Protein AF-0000000066309091 (afdb_homodimer)

pLDDT: mean 97.32, std 2.36, range [81.69, 98.88]

Radius of gyration: 17.78 Å; Cα contacts (8 Å, |Δi|>4): 622; chains: 2; bounding box: 48×46×38 Å

Sequence (258 aa):
MLGLKQVHHIAIIATDYAVSKAFYCDILGFTLQSEVYREARDSWKGDLALNGQYVIELFSFPFPPERPSRPEACGLRHLAFSVDDIDAAVAHLESHNVKCETIRVDPYTQKRFTFFNDPDGLPLELYEQMLGLKQVHHIAIIATDYAVSKAFYCDILGFTLQSEVYREARDSWKGDLALNGQYVIELFSFPFPPERPSRPEACGLRHLAFSVDDIDAAVAHLESHNVKCETIRVDPYTQKRFTFFNDPDGLPLELYEQ

Solvent-accessible surface area (backbone atoms only — not comparable to full-atom values): 13487 Å² total; per-residue (Å²): 104,44,57,67,64,48,81,43,35,37,30,33,32,31,77,51,46,71,62,45,48,45,45,46,32,71,65,57,56,32,42,79,74,48,75,46,78,40,71,94,64,57,25,44,42,34,36,28,18,48,92,86,37,65,40,37,36,42,29,28,45,76,82,46,47,73,47,64,68,84,69,46,34,28,28,62,59,38,44,27,30,23,22,78,47,56,69,50,21,51,53,39,39,43,76,69,71,41,67,64,50,75,76,41,65,40,87,86,77,65,34,43,31,35,41,33,58,48,96,75,60,39,45,33,32,45,35,36,103,106,44,55,66,63,46,82,42,35,37,29,34,33,31,76,51,49,70,62,44,50,46,46,46,31,70,64,56,58,32,42,79,75,46,75,46,76,40,71,96,64,56,21,44,41,33,38,28,17,48,93,86,37,66,40,37,37,42,30,28,45,75,82,46,47,72,48,64,69,84,69,45,32,28,29,64,59,38,46,25,30,23,21,77,47,56,68,50,21,50,52,38,38,44,75,70,72,39,69,64,51,75,76,40,64,41,87,86,79,65,34,43,30,34,40,33,58,48,94,76,59,38,44,33,31,45,34,35,104

Secondary structure (DSSP, 8-state):
---EEEEEEEEEEESSHHHHHHIIIIIT--EEEEEEEEGGGTEEEEEEEETTEEEEEEEE-SSPPPPPBTTBPSEEEEEEEEES-HHHHHHHHHHTT--BPPPEE-TTT--EEEEEE-TT--EEEEEE-/---EEEEEEEEEEESSHHHHHHIIIIIT--EEEEEEEEGGGTEEEEEEEETTEEEEEEEE-SSPPPPPBTTBPSEEEEEEEEES-HHHHHHHHHHTT--BPPPEE-TTT--EEEEEE-TT--EEEEEE-

Organism: Escherichia coli (strain K12) (NCBI:txid83333)

Structure (mmCIF, N/CA/C/O backbone):
data_AF-0000000066309091-model_v1
#
loop_
_entity.id
_entity.type
_entity.pdbx_description
1 polymer 'Uncharacterized protein YaeR'
#
loop_
_atom_site.group_PDB
_atom_site.id
_atom_site.type_symbol
_atom_site.label_atom_id
_atom_site.label_alt_id
_atom_site.label_comp_id
_atom_site.label_asym_id
_atom_site.label_entity_id
_atom_site.label_seq_id
_atom_site.pdbx_PDB_ins_code
_atom_site.Cartn_x
_atom_site.Cartn_y
_atom_site.Cartn_z
_atom_site.occupancy
_atom_site.B_iso_or_equiv
_atom_site.auth_seq_id
_atom_site.auth_comp_id
_atom_site.auth_asym_id
_atom_site.auth_atom_id
_atom_site.pdbx_PDB_model_num
ATOM 1 N N . MET A 1 1 ? 6.543 14.93 17.828 1 82.12 1 MET A N 1
ATOM 2 C CA . MET A 1 1 ? 6.949 13.742 17.078 1 82.12 1 MET A CA 1
ATOM 3 C C . MET A 1 1 ? 5.781 13.172 16.297 1 82.12 1 MET A C 1
ATOM 5 O O . MET A 1 1 ? 4.629 13.273 16.719 1 82.12 1 MET A O 1
ATOM 9 N N . LEU A 1 2 ? 6.004 12.711 15.117 1 91.75 2 LEU A N 1
ATOM 10 C CA . LEU A 1 2 ? 4.918 12.227 14.266 1 91.75 2 LEU A CA 1
ATOM 11 C C . LEU A 1 2 ? 4.195 11.055 14.906 1 91.75 2 LEU A C 1
ATOM 13 O O . LEU A 1 2 ? 2.982 11.102 15.125 1 91.75 2 LEU A O 1
ATOM 17 N N . GLY A 1 3 ? 5.012 10.062 15.383 1 93.62 3 GLY A N 1
ATOM 18 C CA . GLY A 1 3 ? 4.488 8.945 16.156 1 93.62 3 GLY A CA 1
ATOM 19 C C . GLY A 1 3 ? 3.697 7.957 15.328 1 93.62 3 GLY A C 1
ATOM 20 O O . GLY A 1 3 ? 2.643 7.48 15.758 1 93.62 3 GLY A O 1
ATOM 21 N N . LEU A 1 4 ? 4.09 7.633 14.102 1 97 4 LEU A N 1
ATOM 22 C CA . LEU A 1 4 ? 3.441 6.57 13.344 1 97 4 LEU A CA 1
ATOM 23 C C . LEU A 1 4 ? 3.504 5.246 14.102 1 97 4 LEU A C 1
ATOM 25 O O . LEU A 1 4 ? 4.559 4.875 14.625 1 97 4 LEU A O 1
ATOM 29 N N . LYS A 1 5 ? 2.441 4.52 14.148 1 96.69 5 LYS A N 1
ATOM 30 C CA . LYS A 1 5 ? 2.396 3.256 14.875 1 96.69 5 LYS A CA 1
ATOM 31 C C . LYS A 1 5 ? 2.543 2.07 13.922 1 96.69 5 LYS A C 1
ATOM 33 O O . LYS A 1 5 ? 3.457 1.257 14.07 1 96.69 5 LYS A O 1
ATOM 38 N N . GLN A 1 6 ? 1.682 1.916 12.961 1 96.88 6 GLN A N 1
ATOM 39 C CA . GLN A 1 6 ? 1.637 0.824 12 1 96.88 6 GLN A CA 1
ATOM 40 C C . GLN A 1 6 ? 0.835 1.218 10.758 1 96.88 6 GLN A C 1
ATOM 42 O O . GLN A 1 6 ? 0.168 2.254 10.75 1 96.88 6 GLN A O 1
ATOM 47 N N . VAL A 1 7 ? 0.951 0.479 9.711 1 97.88 7 VAL A N 1
ATOM 48 C CA . VAL A 1 7 ? 0.037 0.623 8.578 1 97.88 7 VAL A CA 1
ATOM 49 C C . VAL A 1 7 ? -1.394 0.341 9.031 1 97.88 7 VAL A C 1
ATOM 51 O O . VAL A 1 7 ? -1.668 -0.706 9.625 1 97.88 7 VAL A O 1
ATOM 54 N N . HIS A 1 8 ? -2.223 1.329 8.891 1 98.19 8 HIS A N 1
ATOM 55 C CA . HIS A 1 8 ? -3.631 1.158 9.227 1 98.19 8 HIS A CA 1
ATOM 56 C C . HIS A 1 8 ? -4.387 0.456 8.102 1 98.19 8 HIS A C 1
ATOM 58 O O . HIS A 1 8 ? -5.117 -0.507 8.352 1 98.19 8 HIS A O 1
ATOM 64 N N . HIS A 1 9 ? -4.293 0.913 6.914 1 98.62 9 HIS A N 1
ATOM 65 C CA . HIS A 1 9 ? -4.883 0.259 5.75 1 98.62 9 HIS A CA 1
ATOM 66 C C . HIS A 1 9 ? -4.254 0.767 4.457 1 98.62 9 HIS A C 1
ATOM 68 O O . HIS A 1 9 ? -3.521 1.761 4.465 1 98.62 9 HIS A O 1
ATOM 74 N N . ILE A 1 10 ? -4.484 0.022 3.383 1 98.81 10 ILE A N 1
ATOM 75 C CA . ILE A 1 10 ? -4.066 0.348 2.023 1 98.81 10 ILE A CA 1
ATOM 76 C C . ILE A 1 10 ? -5.289 0.406 1.11 1 98.81 10 ILE A C 1
ATOM 78 O O . ILE A 1 10 ? -6.129 -0.498 1.126 1 98.81 10 ILE A O 1
ATOM 82 N N . ALA A 1 11 ? -5.355 1.425 0.326 1 98.88 11 ALA A N 1
ATOM 83 C CA . ALA A 1 11 ? -6.512 1.575 -0.553 1 98.88 11 ALA A CA 1
ATOM 84 C C . ALA A 1 11 ? -6.176 1.137 -1.977 1 98.88 11 ALA A C 1
ATOM 86 O O . ALA A 1 11 ? -5.074 1.39 -2.469 1 98.88 11 ALA A O 1
ATOM 87 N N . ILE A 1 12 ? -7.16 0.566 -2.637 1 98.81 12 ILE A N 1
ATOM 88 C CA . ILE A 1 12 ? -7.047 0.092 -4.012 1 98.81 12 ILE A CA 1
ATOM 89 C C . ILE A 1 12 ? -8.266 0.533 -4.812 1 98.81 12 ILE A C 1
ATOM 91 O O . ILE A 1 12 ? -9.406 0.417 -4.344 1 98.81 12 ILE A O 1
ATOM 95 N N . ILE A 1 13 ? -8.016 1.055 -6.008 1 98.69 13 ILE A N 1
ATOM 96 C CA . ILE A 1 13 ? -9.086 1.382 -6.941 1 98.69 13 ILE A CA 1
ATOM 97 C C . ILE A 1 13 ? -9.242 0.257 -7.961 1 98.69 13 ILE A C 1
ATOM 99 O O . ILE A 1 13 ? -8.266 -0.169 -8.578 1 98.69 13 ILE A O 1
ATOM 103 N N . ALA A 1 14 ? -10.422 -0.13 -8.141 1 98.5 14 ALA A N 1
ATOM 104 C CA . ALA A 1 14 ? -10.727 -1.196 -9.094 1 98.5 14 ALA A CA 1
ATOM 105 C C . ALA A 1 14 ? -11.578 -0.674 -10.25 1 98.5 14 ALA A C 1
ATOM 107 O O . ALA A 1 14 ? -12.461 0.162 -10.047 1 98.5 14 ALA A O 1
ATOM 108 N N . THR A 1 15 ? -11.375 -1.188 -11.445 1 97.38 15 THR A N 1
ATOM 10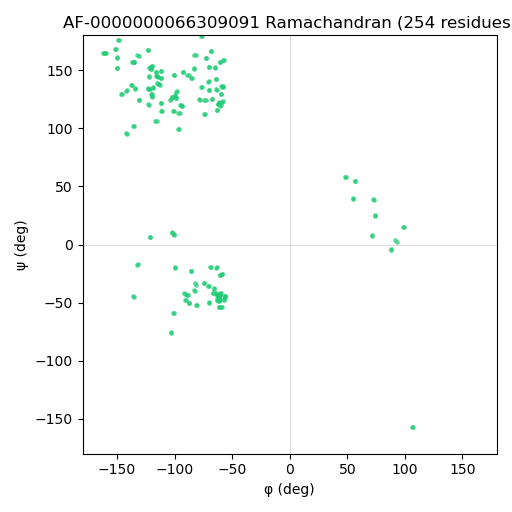9 C CA . THR A 1 15 ? -12.219 -0.87 -12.594 1 97.38 15 THR A CA 1
ATOM 110 C C . THR A 1 15 ? -13.602 -1.498 -12.438 1 97.38 15 THR A C 1
ATOM 112 O O . THR A 1 15 ? -14.617 -0.848 -12.688 1 97.38 15 THR A O 1
ATOM 115 N N . ASP A 1 16 ? -13.672 -2.736 -12.125 1 97.81 16 ASP A N 1
ATOM 116 C CA . ASP A 1 16 ? -14.891 -3.496 -11.844 1 97.81 16 ASP A CA 1
ATOM 117 C C . ASP A 1 16 ? -14.898 -4 -10.406 1 97.81 16 ASP A C 1
ATOM 119 O O . ASP A 1 16 ? -14.219 -4.98 -10.078 1 97.81 16 ASP A O 1
ATOM 123 N N . TYR A 1 17 ? -15.719 -3.383 -9.57 1 98.31 17 TYR A N 1
ATOM 124 C CA . TYR A 1 17 ? -15.727 -3.619 -8.133 1 98.31 17 TYR A CA 1
ATOM 125 C C . TYR A 1 17 ? -16.062 -5.07 -7.816 1 98.31 17 TYR A C 1
ATOM 127 O O . TYR A 1 17 ? -15.406 -5.703 -6.992 1 98.31 17 TYR A O 1
ATOM 135 N N . ALA A 1 18 ? -17.078 -5.57 -8.43 1 98.44 18 ALA A N 1
ATOM 136 C CA . ALA A 1 18 ? -17.531 -6.934 -8.148 1 98.44 18 ALA A CA 1
ATOM 137 C C . ALA A 1 18 ? -16.438 -7.949 -8.469 1 98.44 18 ALA A C 1
ATOM 139 O O . ALA A 1 18 ? -16.219 -8.891 -7.711 1 98.44 18 ALA A O 1
ATOM 140 N N . VAL A 1 19 ? -15.781 -7.785 -9.562 1 98.44 19 VAL A N 1
ATOM 141 C CA . VAL A 1 19 ? -14.711 -8.68 -9.992 1 98.44 19 VAL A CA 1
ATOM 142 C C . VAL A 1 19 ? -13.562 -8.625 -8.984 1 98.44 19 VAL A C 1
ATOM 144 O O . VAL A 1 19 ? -13.062 -9.664 -8.547 1 98.44 19 VAL A O 1
ATOM 147 N N . SER A 1 20 ? -13.164 -7.438 -8.617 1 98.75 20 SER A N 1
ATOM 148 C CA . SER A 1 20 ? -12.062 -7.281 -7.672 1 98.75 20 SER A CA 1
ATOM 149 C C . SER A 1 20 ? -12.445 -7.809 -6.289 1 98.75 20 SER A C 1
ATOM 151 O O . SER A 1 20 ? -11.633 -8.453 -5.621 1 98.75 20 SER A O 1
ATOM 153 N N . LYS A 1 21 ? -13.625 -7.531 -5.879 1 98.69 21 LYS A N 1
ATOM 154 C CA . LYS A 1 21 ? -14.086 -8.062 -4.598 1 98.69 21 LYS A CA 1
ATOM 155 C C . LYS A 1 21 ? -14 -9.578 -4.566 1 98.69 21 LYS A C 1
ATOM 157 O O . LYS A 1 21 ? -13.531 -10.164 -3.584 1 98.69 21 LYS A O 1
ATOM 162 N N . ALA A 1 22 ? -14.477 -10.203 -5.586 1 98.69 22 ALA A N 1
ATOM 163 C CA . ALA A 1 22 ? -14.414 -11.656 -5.668 1 98.69 22 ALA A CA 1
ATOM 164 C C . ALA A 1 22 ? -12.969 -12.148 -5.621 1 98.69 22 ALA A C 1
ATOM 166 O O . ALA A 1 22 ? -12.656 -13.133 -4.945 1 98.69 22 ALA A O 1
ATOM 167 N N . PHE A 1 23 ? -12.086 -11.484 -6.297 1 98.81 23 PHE A N 1
ATOM 168 C CA . PHE A 1 23 ? -10.68 -11.844 -6.32 1 98.81 23 PHE A CA 1
ATOM 169 C C . PHE A 1 23 ? -10.078 -11.758 -4.922 1 98.81 23 PHE A C 1
ATOM 171 O O . PHE A 1 23 ? -9.477 -12.727 -4.441 1 98.81 23 PHE A O 1
ATOM 178 N N . TYR A 1 24 ? -10.203 -10.648 -4.246 1 98.75 24 TYR A N 1
ATOM 179 C CA . TYR A 1 24 ? -9.57 -10.422 -2.953 1 98.75 24 TYR A CA 1
ATOM 180 C C . TYR A 1 24 ? -10.219 -11.266 -1.867 1 98.75 24 TYR A C 1
ATOM 182 O O . TYR A 1 24 ? -9.539 -11.758 -0.965 1 98.75 24 TYR A O 1
ATOM 190 N N . CYS A 1 25 ? -11.5 -11.469 -1.938 1 98.5 25 CYS A N 1
ATOM 191 C CA . CYS A 1 25 ? -12.188 -12.195 -0.878 1 98.5 25 CYS A CA 1
ATOM 192 C C . CYS A 1 25 ? -12.164 -13.695 -1.141 1 98.5 25 CYS A C 1
ATOM 194 O O . CYS A 1 25 ? -11.727 -14.477 -0.289 1 98.5 25 CYS A O 1
ATOM 196 N N . ASP A 1 26 ? -12.539 -14.094 -2.301 1 98.12 26 ASP A N 1
ATOM 197 C CA . ASP A 1 26 ? -12.75 -15.508 -2.566 1 98.12 26 ASP A CA 1
ATOM 198 C C . ASP A 1 26 ? -11.438 -16.219 -2.893 1 98.12 26 ASP A C 1
ATOM 200 O O . ASP A 1 26 ? -11.234 -17.375 -2.514 1 98.12 26 ASP A O 1
ATOM 204 N N . ILE A 1 27 ? -10.609 -15.578 -3.609 1 98.38 27 ILE A N 1
ATOM 205 C CA . ILE A 1 27 ? -9.367 -16.219 -4.031 1 98.38 27 ILE A CA 1
ATOM 206 C C . ILE A 1 27 ? -8.273 -15.945 -3.002 1 98.38 27 ILE A C 1
ATOM 208 O O . ILE A 1 27 ? -7.574 -16.859 -2.568 1 98.38 27 ILE A O 1
ATOM 212 N N . LEU A 1 28 ? -8.078 -14.68 -2.549 1 98.5 28 LEU A N 1
ATOM 213 C CA . LEU A 1 28 ? -6.973 -14.352 -1.655 1 98.5 28 LEU A CA 1
ATOM 214 C C . LEU A 1 28 ? -7.359 -14.609 -0.201 1 98.5 28 LEU A C 1
ATOM 216 O O . LEU A 1 28 ? -6.488 -14.688 0.67 1 98.5 28 LEU A O 1
ATOM 220 N N . GLY A 1 29 ? -8.641 -14.617 0.131 1 97.94 29 GLY A N 1
ATOM 221 C CA . GLY A 1 29 ? -9.07 -15.047 1.453 1 97.94 29 GLY A CA 1
ATOM 222 C C . GLY A 1 29 ? -9.344 -13.883 2.395 1 97.94 29 GLY A C 1
ATOM 223 O O . GLY A 1 29 ? -9.422 -14.07 3.609 1 97.94 29 GLY A O 1
ATOM 224 N N . PHE A 1 30 ? -9.461 -12.703 1.896 1 98.5 30 PHE A N 1
ATOM 225 C CA . PHE A 1 30 ? -9.836 -11.586 2.746 1 98.5 30 PHE A CA 1
ATOM 226 C C . PHE A 1 30 ? -11.289 -11.703 3.193 1 98.5 30 PHE A C 1
ATOM 228 O O . PHE A 1 30 ? -12.109 -12.289 2.49 1 98.5 30 PHE A O 1
ATOM 235 N N . THR A 1 31 ? -11.562 -11.109 4.367 1 98.56 31 THR A N 1
ATOM 236 C CA . THR A 1 31 ? -12.93 -11.031 4.871 1 98.56 31 THR A CA 1
ATOM 237 C C . THR A 1 31 ? -13.516 -9.641 4.645 1 98.56 31 THR A C 1
ATOM 239 O O . THR A 1 31 ? -12.891 -8.641 5.008 1 98.56 31 THR A O 1
ATOM 242 N N . LEU A 1 32 ? -14.672 -9.562 4.016 1 98.5 32 LEU A N 1
ATOM 243 C CA . LEU A 1 32 ? -15.383 -8.305 3.854 1 98.5 32 LEU A CA 1
ATOM 244 C C . LEU A 1 32 ? -16.016 -7.859 5.168 1 98.5 32 LEU A C 1
ATOM 246 O O . LEU A 1 32 ? -16.984 -8.477 5.637 1 98.5 32 LEU A O 1
ATOM 250 N N . GLN A 1 33 ? -15.555 -6.816 5.73 1 97.94 33 GLN A N 1
ATOM 251 C CA . GLN A 1 33 ? -16.047 -6.344 7.02 1 97.94 33 GLN A CA 1
ATOM 252 C C . GLN A 1 33 ? -17.234 -5.398 6.84 1 97.94 33 GLN A C 1
ATOM 254 O O . GLN A 1 33 ? -18.172 -5.391 7.652 1 97.94 33 GLN A O 1
ATOM 259 N N . SER A 1 34 ? -17.125 -4.52 5.91 1 97.19 34 SER A N 1
ATOM 260 C CA . SER A 1 34 ? -18.188 -3.576 5.574 1 97.19 34 SER A CA 1
ATOM 261 C C . SER A 1 34 ? -18.141 -3.189 4.102 1 97.19 34 SER A C 1
ATOM 263 O O . SER A 1 34 ? -17.094 -3.303 3.459 1 97.19 34 SER A O 1
ATOM 265 N N . GLU A 1 35 ? -19.312 -2.844 3.58 1 97.31 35 GLU A N 1
ATOM 266 C CA . GLU A 1 35 ? -19.484 -2.443 2.186 1 97.31 35 GLU A CA 1
ATOM 267 C C . GLU A 1 35 ? -20.562 -1.378 2.039 1 97.31 35 GLU A C 1
ATOM 269 O O . GLU A 1 35 ? -21.656 -1.522 2.58 1 97.31 35 GLU A O 1
ATOM 274 N N . VAL A 1 36 ? -20.188 -0.356 1.358 1 96.44 36 VAL A N 1
ATOM 275 C CA . VAL A 1 36 ? -21.141 0.735 1.204 1 96.44 36 VAL A CA 1
ATOM 276 C C . VAL A 1 36 ? -21.109 1.245 -0.235 1 96.44 36 VAL A C 1
ATOM 278 O O . VAL A 1 36 ? -20.047 1.354 -0.842 1 96.44 36 VAL A O 1
ATOM 281 N N . TYR A 1 37 ? -22.312 1.492 -0.767 1 97.12 37 TYR A N 1
ATOM 282 C CA . TYR A 1 37 ? -22.438 2.207 -2.031 1 97.12 37 TYR A CA 1
ATOM 283 C C . TYR A 1 37 ? -22.656 3.697 -1.797 1 97.12 37 TYR A C 1
ATOM 285 O O . TYR A 1 37 ? -23.609 4.094 -1.128 1 97.12 37 TYR A O 1
ATOM 293 N N . ARG A 1 38 ? -21.719 4.414 -2.332 1 95.44 38 ARG A N 1
ATOM 294 C CA . ARG A 1 38 ? -21.781 5.863 -2.186 1 95.44 38 ARG A CA 1
ATOM 295 C C . ARG A 1 38 ? -22.422 6.508 -3.414 1 95.44 38 ARG A C 1
ATOM 297 O O . ARG A 1 38 ? -21.719 6.797 -4.395 1 95.44 38 ARG A O 1
ATOM 304 N N . GLU A 1 39 ? -23.641 6.828 -3.32 1 95.62 39 GLU A N 1
ATOM 305 C CA . GLU A 1 39 ? -24.469 7.242 -4.449 1 95.62 39 GLU A CA 1
ATOM 306 C C . GLU A 1 39 ? -23.953 8.547 -5.059 1 95.62 39 GLU A C 1
ATOM 308 O O . GLU A 1 39 ? -23.875 8.68 -6.281 1 95.62 39 GLU A O 1
ATOM 313 N N . ALA A 1 40 ? -23.578 9.461 -4.219 1 94.38 40 ALA A N 1
ATOM 314 C CA . ALA A 1 40 ? -23.188 10.797 -4.656 1 94.38 40 ALA A CA 1
ATOM 315 C C . ALA A 1 40 ? -22.016 10.742 -5.633 1 94.38 40 ALA A C 1
ATOM 317 O O . ALA A 1 40 ? -21.891 11.594 -6.516 1 94.38 40 ALA A O 1
ATOM 318 N N . ARG A 1 41 ? -21.25 9.711 -5.543 1 93.19 41 ARG A N 1
ATOM 319 C CA . ARG A 1 41 ? -20.062 9.617 -6.395 1 93.19 41 ARG A CA 1
ATOM 320 C C . ARG A 1 41 ? -20.109 8.359 -7.254 1 93.19 41 ARG A C 1
ATOM 322 O O . ARG A 1 41 ? -19.125 8.016 -7.918 1 93.19 41 ARG A O 1
ATOM 329 N N . ASP A 1 42 ? -21.25 7.676 -7.168 1 96.06 42 ASP A N 1
ATOM 330 C CA . ASP A 1 42 ? -21.375 6.41 -7.887 1 96.06 42 ASP A CA 1
ATOM 331 C C . ASP A 1 42 ? -20.172 5.508 -7.625 1 96.06 42 ASP A C 1
ATOM 333 O O . ASP A 1 42 ? -19.484 5.082 -8.562 1 96.06 42 ASP A O 1
ATOM 337 N N . SER A 1 43 ? -19.938 5.195 -6.402 1 97 43 SER A N 1
ATOM 338 C CA . SER A 1 43 ? -18.719 4.516 -5.973 1 97 43 SER A CA 1
ATOM 339 C C . SER A 1 43 ? -19 3.5 -4.875 1 97 43 SER A C 1
ATOM 341 O O . SER A 1 43 ? -19.797 3.768 -3.971 1 97 43 SER A O 1
ATOM 343 N N . TRP A 1 44 ? -18.469 2.338 -5.047 1 97.88 44 TRP A N 1
ATOM 344 C CA . TRP A 1 44 ? -18.438 1.356 -3.969 1 97.88 44 TRP A CA 1
ATOM 345 C C . TRP A 1 44 ? -17.203 1.525 -3.104 1 97.88 44 TRP A C 1
ATOM 347 O O . TRP A 1 44 ? -16.125 1.842 -3.611 1 97.88 44 TRP A O 1
ATOM 357 N N . LYS A 1 45 ? -17.359 1.255 -1.835 1 98.06 45 LYS A N 1
ATOM 358 C CA . LYS A 1 45 ? -16.25 1.101 -0.891 1 98.06 45 LYS A CA 1
ATOM 359 C C . LYS A 1 45 ? -16.406 -0.171 -0.061 1 98.06 45 LYS A C 1
ATOM 361 O O . LYS A 1 45 ? -17.422 -0.355 0.61 1 98.06 45 LYS A O 1
ATOM 366 N N . GLY A 1 46 ? -15.398 -1.007 -0.107 1 98.44 46 GLY A N 1
ATOM 367 C CA . GLY A 1 46 ? -15.352 -2.205 0.714 1 98.44 46 GLY A CA 1
ATOM 368 C C . GLY A 1 46 ? -14.164 -2.238 1.657 1 98.44 46 GLY A C 1
ATOM 369 O O . GLY A 1 46 ? -13.039 -1.931 1.257 1 98.44 46 GLY A O 1
ATOM 370 N N . ASP A 1 47 ? -14.43 -2.51 2.934 1 98.44 47 ASP A N 1
ATOM 371 C CA . ASP A 1 47 ? -13.383 -2.713 3.93 1 98.44 47 ASP A CA 1
ATOM 372 C C . ASP A 1 47 ? -13.047 -4.195 4.078 1 98.44 47 ASP A C 1
ATOM 374 O O . ASP A 1 47 ? -13.898 -4.996 4.457 1 98.44 47 ASP A O 1
ATOM 378 N N . LEU A 1 48 ? -11.828 -4.539 3.809 1 98.75 48 LEU A N 1
ATOM 379 C CA . LEU A 1 48 ? -11.414 -5.938 3.805 1 98.75 48 LEU A CA 1
ATOM 380 C C . LEU A 1 48 ? -10.398 -6.207 4.91 1 98.75 48 LEU A C 1
ATOM 382 O O . LEU A 1 48 ? -9.477 -5.41 5.125 1 98.75 48 LEU A O 1
ATOM 386 N N . ALA A 1 49 ? -10.555 -7.32 5.559 1 98.56 49 ALA A N 1
ATOM 387 C CA . ALA A 1 49 ? -9.664 -7.719 6.641 1 98.56 49 ALA A CA 1
ATOM 388 C C . ALA A 1 49 ? -8.898 -8.992 6.277 1 98.56 49 ALA A C 1
ATOM 390 O O . ALA A 1 49 ? -9.406 -9.844 5.547 1 98.56 49 ALA A O 1
ATOM 391 N N . LEU A 1 50 ? -7.719 -9.109 6.68 1 97.88 50 LEU A N 1
ATOM 392 C CA . LEU A 1 50 ? -6.891 -10.312 6.617 1 97.88 50 LEU A CA 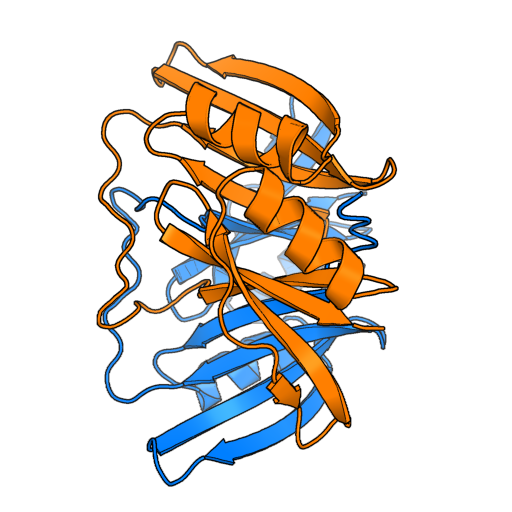1
ATOM 393 C C . LEU A 1 50 ? -6.645 -10.875 8.016 1 97.88 50 LEU A C 1
ATOM 395 O O . LEU A 1 50 ? -6.004 -10.227 8.844 1 97.88 50 LEU A O 1
ATOM 399 N N . ASN A 1 51 ? -7.152 -12.07 8.297 1 96.75 51 ASN A N 1
ATOM 400 C CA . ASN A 1 51 ? -7.016 -12.703 9.609 1 96.75 51 ASN A CA 1
ATOM 401 C C . ASN A 1 51 ? -7.539 -11.805 10.727 1 96.75 51 ASN A C 1
ATOM 403 O O . ASN A 1 51 ? -6.887 -11.648 11.758 1 96.75 51 ASN A O 1
ATOM 407 N N . GLY A 1 52 ? -8.617 -11.125 10.492 1 96.56 52 GLY A N 1
ATOM 408 C CA . GLY A 1 52 ? -9.289 -10.312 11.5 1 96.56 52 GLY A CA 1
ATOM 409 C C . GLY A 1 52 ? -8.758 -8.891 11.57 1 96.56 52 GLY A C 1
ATOM 410 O O . GLY A 1 52 ? -9.273 -8.07 12.328 1 96.56 52 GLY A O 1
ATOM 411 N N . GLN A 1 53 ? -7.762 -8.594 10.844 1 96.06 53 GLN A N 1
ATOM 412 C CA . GLN A 1 53 ? -7.168 -7.262 10.852 1 96.06 53 GLN A CA 1
ATOM 413 C C . GLN A 1 53 ? -7.586 -6.465 9.617 1 96.06 53 GLN A C 1
ATOM 415 O O . GLN A 1 53 ? -7.426 -6.934 8.492 1 96.06 53 GLN A O 1
ATOM 420 N N . TYR A 1 54 ? -8.156 -5.262 9.875 1 95.94 54 TYR A N 1
ATOM 421 C CA . TYR A 1 54 ? -8.484 -4.32 8.805 1 95.94 54 TYR A CA 1
ATOM 422 C C . TYR A 1 54 ? -7.246 -3.941 8.008 1 95.94 54 TYR A C 1
ATOM 424 O O . TYR A 1 54 ? -6.27 -3.438 8.57 1 95.94 54 TYR A O 1
ATOM 432 N N . VAL A 1 55 ? -7.301 -4.188 6.637 1 96.62 55 VAL A N 1
ATOM 433 C CA . VAL A 1 55 ? -6.051 -4.074 5.891 1 96.62 55 VAL A CA 1
ATOM 434 C C . VAL A 1 55 ? -6.289 -3.299 4.598 1 96.62 55 VAL A C 1
ATOM 436 O O . VAL A 1 55 ? -5.477 -2.449 4.219 1 96.62 55 VAL A O 1
ATOM 439 N N . ILE A 1 56 ? -7.355 -3.578 3.834 1 98.62 56 ILE A N 1
ATOM 440 C CA . ILE A 1 56 ? -7.535 -3.029 2.494 1 98.62 56 ILE A CA 1
ATOM 441 C C . ILE A 1 56 ? -8.859 -2.273 2.42 1 98.62 56 ILE A C 1
ATOM 443 O O . ILE A 1 56 ? -9.883 -2.748 2.922 1 98.62 56 ILE A O 1
ATOM 447 N N . GLU A 1 57 ? -8.852 -1.108 1.85 1 98.62 57 GLU A N 1
ATOM 448 C CA . GLU A 1 57 ? -10.039 -0.427 1.341 1 98.62 57 GLU A CA 1
ATOM 449 C C . GLU A 1 57 ? -10.156 -0.577 -0.174 1 98.62 57 GLU A C 1
ATOM 451 O O . GLU A 1 57 ? -9.305 -0.082 -0.918 1 98.62 57 GLU A O 1
ATOM 456 N N . LEU A 1 58 ? -11.148 -1.227 -0.601 1 98.81 58 LEU A N 1
ATOM 457 C CA . LEU A 1 58 ? -11.391 -1.422 -2.025 1 98.81 58 LEU A CA 1
ATOM 458 C C . LEU A 1 58 ? -12.43 -0.431 -2.543 1 98.81 58 LEU A C 1
ATOM 460 O O . LEU A 1 58 ? -13.547 -0.372 -2.027 1 98.81 58 LEU A O 1
ATOM 464 N N . PHE A 1 59 ? -12.016 0.314 -3.625 1 98.44 59 PHE A N 1
ATOM 465 C CA . PHE A 1 59 ? -12.898 1.343 -4.168 1 98.44 59 PHE A CA 1
ATOM 466 C C . PHE A 1 59 ? -13.234 1.052 -5.625 1 98.44 59 PHE A C 1
ATOM 468 O O . PHE A 1 59 ? -12.438 0.456 -6.348 1 98.44 59 PHE A O 1
ATOM 475 N N . SER A 1 60 ? -14.312 1.523 -5.996 1 97.31 60 SER A N 1
ATOM 476 C CA . SER A 1 60 ? -14.594 1.747 -7.41 1 97.31 60 SER A CA 1
ATOM 477 C C . SER A 1 60 ? -14.891 3.217 -7.688 1 97.31 60 SER A C 1
ATOM 479 O O . SER A 1 60 ? -15.328 3.945 -6.797 1 97.31 60 SER A O 1
ATOM 481 N N . PHE A 1 61 ? -14.594 3.67 -8.852 1 95.5 61 PHE A N 1
ATOM 482 C CA . PHE A 1 61 ? -15 4.965 -9.391 1 95.5 61 PHE A CA 1
ATOM 483 C C . PHE A 1 61 ? -15.5 4.824 -10.82 1 95.5 61 PHE A C 1
ATOM 485 O O . PHE A 1 61 ? -15.164 3.854 -11.508 1 95.5 61 PHE A O 1
ATOM 492 N N . PRO A 1 62 ? -16.312 5.859 -11.117 1 94.31 62 PRO A N 1
ATOM 493 C CA . PRO A 1 62 ? -16.734 5.816 -12.516 1 94.31 62 PRO A CA 1
ATOM 494 C C . PRO A 1 62 ? -15.562 5.961 -13.484 1 94.31 62 PRO A C 1
ATOM 496 O O . PRO A 1 62 ? -14.852 6.969 -13.461 1 94.31 62 PRO A O 1
ATOM 499 N N . PHE A 1 63 ? -15.211 5.035 -14.281 1 91.62 63 PHE A N 1
ATOM 500 C CA . PHE A 1 63 ? -14.289 4.98 -15.414 1 91.62 63 PHE A CA 1
ATOM 501 C C . PHE A 1 63 ? -12.891 5.414 -15 1 91.62 63 PHE A C 1
ATOM 503 O O . PHE A 1 63 ? -12.305 6.305 -15.609 1 91.62 63 PHE A O 1
ATOM 510 N N . PRO A 1 64 ? -12.273 4.852 -14.008 1 96.25 64 PRO A N 1
ATOM 511 C CA . PRO A 1 64 ? -10.883 5.18 -13.703 1 96.25 64 PRO A CA 1
ATOM 512 C C . PRO A 1 64 ? -9.922 4.777 -14.82 1 96.25 64 PRO A C 1
ATOM 514 O O . PRO A 1 64 ? -10.117 3.742 -15.461 1 96.25 64 PRO A O 1
ATOM 517 N N . PRO A 1 65 ? -8.93 5.625 -15.039 1 96.56 65 PRO A N 1
ATOM 518 C CA . PRO A 1 65 ? -7.926 5.188 -16.016 1 96.56 65 PRO A CA 1
ATOM 519 C C . PRO A 1 65 ? -7.227 3.896 -15.602 1 96.56 65 PRO A C 1
ATOM 521 O O . PRO A 1 65 ? -7.176 3.568 -14.414 1 96.56 65 PRO A O 1
ATOM 524 N N . GLU A 1 66 ? -6.691 3.217 -16.609 1 96.62 66 GLU A N 1
ATOM 525 C CA . GLU A 1 66 ? -5.934 1.996 -16.344 1 96.62 66 GLU A CA 1
ATOM 526 C C . GLU A 1 66 ? -4.672 2.295 -15.539 1 96.62 66 GLU A C 1
ATOM 528 O O . GLU A 1 66 ? -4.09 3.373 -15.664 1 96.62 66 GLU A O 1
ATOM 533 N N . ARG A 1 67 ? -4.234 1.359 -14.781 1 96.69 67 ARG A N 1
ATOM 534 C CA . ARG A 1 67 ? -2.961 1.467 -14.07 1 96.69 67 ARG A CA 1
ATOM 535 C C . ARG A 1 67 ? -1.806 1.647 -15.055 1 96.69 67 ARG A C 1
ATOM 537 O O . ARG A 1 67 ? -1.656 0.866 -15.992 1 96.69 67 ARG A O 1
ATOM 544 N N . PRO A 1 68 ? -0.955 2.666 -14.828 1 95.5 68 PRO A N 1
ATOM 545 C CA . PRO A 1 68 ? 0.272 2.74 -15.617 1 95.5 68 PRO A CA 1
ATOM 546 C C . PRO A 1 68 ? 1.303 1.688 -15.219 1 95.5 68 PRO A C 1
ATOM 548 O O . PRO A 1 68 ? 1.784 1.693 -14.086 1 95.5 68 PRO A O 1
ATOM 551 N N . SER A 1 69 ? 1.779 0.859 -16.156 1 93.56 69 SER A N 1
ATOM 552 C CA . SER A 1 69 ? 2.615 -0.274 -15.773 1 93.56 69 SER A CA 1
ATOM 553 C C . SER A 1 69 ? 3.871 -0.351 -16.641 1 93.56 69 SER A C 1
ATOM 555 O O . SER A 1 69 ? 4.836 -1.028 -16.281 1 93.56 69 SER A O 1
ATOM 557 N N . ARG A 1 70 ? 3.871 0.331 -17.766 1 91.75 70 ARG A N 1
ATOM 558 C CA . ARG A 1 70 ? 5.023 0.269 -18.656 1 91.75 70 ARG A CA 1
ATOM 559 C C . ARG A 1 70 ? 5.293 1.626 -19.297 1 91.75 70 ARG A C 1
ATOM 561 O O . ARG A 1 70 ? 4.773 1.925 -20.375 1 91.75 70 ARG A O 1
ATOM 568 N N . PRO A 1 71 ? 6.086 2.305 -18.797 1 94.38 71 PRO A N 1
ATOM 569 C CA . PRO A 1 71 ? 6.742 2.111 -17.5 1 94.38 71 PRO A CA 1
ATOM 570 C C . PRO A 1 71 ? 5.812 2.379 -16.328 1 94.38 71 PRO A C 1
ATOM 572 O O . PRO A 1 71 ? 4.738 2.963 -16.5 1 94.38 71 PRO A O 1
ATOM 575 N N . GLU A 1 72 ? 6.137 1.875 -15.133 1 96.31 72 GLU A N 1
ATOM 576 C CA . GLU A 1 72 ? 5.375 2.154 -13.914 1 96.31 72 GLU A CA 1
ATOM 577 C C . GLU A 1 72 ? 5.551 3.604 -13.477 1 96.31 72 GLU A C 1
ATOM 579 O O . GLU A 1 72 ? 6.648 4.16 -13.57 1 96.31 72 GLU A O 1
ATOM 584 N N . ALA A 1 73 ? 4.52 4.195 -13.016 1 97.44 73 ALA A N 1
ATOM 585 C CA . ALA A 1 73 ? 4.527 5.582 -12.562 1 97.44 73 ALA A CA 1
ATOM 586 C C . ALA A 1 73 ? 5.031 5.684 -11.125 1 97.44 73 ALA A C 1
ATOM 588 O O . ALA A 1 73 ? 5.074 4.684 -10.398 1 97.44 73 ALA A O 1
ATOM 589 N N . CYS A 1 74 ? 5.414 6.926 -10.719 1 98.06 74 CYS A N 1
ATOM 590 C CA . CYS A 1 74 ? 5.691 7.219 -9.312 1 98.06 74 CYS A CA 1
ATOM 591 C C . CYS A 1 74 ? 4.484 6.898 -8.445 1 98.06 74 CYS A C 1
ATOM 593 O O . CYS A 1 74 ? 3.348 6.898 -8.922 1 98.06 74 CYS A O 1
ATOM 595 N N . GLY A 1 75 ? 4.777 6.711 -7.137 1 98.12 75 GLY A N 1
ATOM 596 C CA . GLY A 1 75 ? 3.725 6.316 -6.215 1 98.12 75 GLY A CA 1
ATOM 597 C C . GLY A 1 75 ? 3.814 4.863 -5.789 1 98.12 75 GLY A C 1
ATOM 598 O O . GLY A 1 75 ? 4.902 4.277 -5.785 1 98.12 75 GLY A O 1
ATOM 599 N N . LEU A 1 76 ? 2.699 4.375 -5.383 1 98.56 76 LEU A N 1
ATOM 600 C CA . LEU A 1 76 ? 2.67 3 -4.898 1 98.56 76 LEU A CA 1
ATOM 601 C C . LEU A 1 76 ? 2.875 2.016 -6.043 1 98.56 76 LEU A C 1
ATOM 603 O O . LEU A 1 76 ? 2.195 2.1 -7.07 1 98.56 76 LEU A O 1
ATOM 607 N N . ARG A 1 77 ? 3.762 1.064 -5.816 1 98.56 77 ARG A N 1
ATOM 608 C CA . ARG A 1 77 ? 4.16 0.126 -6.863 1 98.56 77 ARG A CA 1
ATOM 609 C C . ARG A 1 77 ? 3.494 -1.231 -6.66 1 98.56 77 ARG A C 1
ATOM 611 O O . ARG A 1 77 ? 2.52 -1.558 -7.34 1 98.56 77 ARG A O 1
ATOM 618 N N . HIS A 1 78 ? 3.959 -2.031 -5.727 1 98.81 78 HIS A N 1
ATOM 619 C CA . HIS A 1 78 ? 3.385 -3.348 -5.469 1 98.81 78 HIS A CA 1
ATOM 620 C C . HIS A 1 78 ? 3.111 -3.551 -3.982 1 98.81 78 HIS A C 1
ATOM 622 O O . HIS A 1 78 ? 3.553 -2.754 -3.152 1 98.81 78 HIS A O 1
ATOM 628 N N . LEU A 1 79 ? 2.309 -4.504 -3.713 1 98.81 79 LEU A N 1
ATOM 629 C CA . LEU A 1 79 ? 1.923 -4.922 -2.369 1 98.81 79 LEU A CA 1
ATOM 630 C C . LEU A 1 79 ? 2.326 -6.371 -2.111 1 98.81 79 LEU A C 1
ATOM 632 O O . LEU A 1 79 ? 2.029 -7.254 -2.92 1 98.81 79 LEU A O 1
ATOM 636 N N . ALA A 1 80 ? 3.041 -6.598 -1.047 1 98.81 80 ALA A N 1
ATOM 637 C CA . ALA A 1 80 ? 3.551 -7.934 -0.748 1 98.81 80 ALA A CA 1
ATOM 638 C C . ALA A 1 80 ? 2.883 -8.508 0.498 1 98.81 80 ALA A C 1
ATOM 640 O O . ALA A 1 80 ? 2.721 -7.809 1.501 1 98.81 80 ALA A O 1
ATOM 641 N N . PHE A 1 81 ? 2.537 -9.742 0.433 1 98.75 81 PHE A N 1
ATOM 642 C CA . PHE A 1 81 ? 2.014 -10.492 1.567 1 98.75 81 PHE A CA 1
ATOM 643 C C . PHE A 1 81 ? 2.959 -11.625 1.948 1 98.75 81 PHE A C 1
ATOM 645 O O . PHE A 1 81 ? 3.627 -12.195 1.086 1 98.75 81 PHE A O 1
ATOM 652 N N . SER A 1 82 ? 2.98 -11.938 3.205 1 98.56 82 SER A N 1
ATOM 653 C CA . SER A 1 82 ? 3.779 -13.078 3.635 1 98.56 82 SER A CA 1
ATOM 654 C C . SER A 1 82 ? 2.945 -14.352 3.672 1 98.56 82 SER A C 1
ATOM 656 O O . SER A 1 82 ? 1.74 -14.305 3.934 1 98.56 82 SER A O 1
ATOM 658 N N . VAL A 1 83 ? 3.561 -15.484 3.416 1 98.62 83 VAL A N 1
ATOM 659 C CA . VAL A 1 83 ? 2.955 -16.812 3.52 1 98.62 83 VAL A CA 1
ATOM 660 C C . VAL A 1 83 ? 3.93 -17.766 4.199 1 98.62 83 VAL A C 1
ATOM 662 O O . VAL A 1 83 ? 5.145 -17.547 4.184 1 98.62 83 VAL A O 1
ATOM 665 N N . ASP A 1 84 ? 3.395 -18.859 4.789 1 98.06 84 ASP A N 1
ATOM 666 C CA . ASP A 1 84 ? 4.238 -19.875 5.402 1 98.06 84 ASP A CA 1
ATOM 667 C C . ASP A 1 84 ? 4.766 -20.859 4.352 1 98.06 84 ASP A C 1
ATOM 669 O O . ASP A 1 84 ? 5.863 -21.406 4.496 1 98.06 84 ASP A O 1
ATOM 673 N N . ASP A 1 85 ? 4.059 -21.156 3.352 1 98.12 85 ASP A N 1
ATOM 674 C CA . ASP A 1 85 ? 4.352 -22.141 2.318 1 98.12 85 ASP A CA 1
ATOM 675 C C . ASP A 1 85 ? 4.035 -21.594 0.929 1 98.12 85 ASP A C 1
ATOM 677 O O . ASP A 1 85 ? 2.889 -21.656 0.479 1 98.12 85 ASP A O 1
ATOM 681 N N . ILE A 1 86 ? 5.055 -21.188 0.224 1 98.44 86 ILE A N 1
ATOM 682 C CA . ILE A 1 86 ? 4.852 -20.484 -1.036 1 98.44 86 ILE A CA 1
ATOM 683 C C . ILE A 1 86 ? 4.41 -21.469 -2.115 1 98.44 86 ILE A C 1
ATOM 685 O O . ILE A 1 86 ? 3.643 -21.125 -3.012 1 98.44 86 ILE A O 1
ATOM 689 N N . ASP A 1 87 ? 4.867 -22.703 -2.07 1 98.44 87 ASP A N 1
ATOM 690 C CA . ASP A 1 87 ? 4.438 -23.703 -3.045 1 98.44 87 ASP A CA 1
ATOM 691 C C . ASP A 1 87 ? 2.932 -23.953 -2.953 1 98.44 87 ASP A C 1
ATOM 693 O O . ASP A 1 87 ? 2.244 -24 -3.975 1 98.44 87 ASP A O 1
ATOM 697 N N . ALA A 1 88 ? 2.453 -24.094 -1.768 1 98.44 88 ALA A N 1
ATOM 698 C CA . ALA A 1 88 ? 1.022 -24.281 -1.555 1 98.44 88 ALA A CA 1
ATOM 699 C C . ALA A 1 88 ? 0.224 -23.078 -2.018 1 98.44 88 ALA A C 1
ATOM 701 O O . ALA A 1 88 ? -0.852 -23.219 -2.604 1 98.44 88 ALA A O 1
ATOM 702 N N . ALA A 1 89 ? 0.732 -21.922 -1.689 1 98.56 89 ALA A N 1
ATOM 703 C CA . ALA A 1 89 ? 0.055 -20.688 -2.082 1 98.56 89 ALA A CA 1
ATOM 704 C C . ALA A 1 89 ? -0.046 -20.578 -3.602 1 98.56 89 ALA A C 1
ATOM 706 O O . ALA A 1 89 ? -1.111 -20.266 -4.141 1 98.56 89 ALA A O 1
ATOM 707 N N . VAL A 1 90 ? 1.033 -20.812 -4.309 1 98.5 90 VAL A N 1
ATOM 708 C CA . VAL A 1 90 ? 1.067 -20.734 -5.766 1 98.5 90 VAL A CA 1
ATOM 709 C C . VAL A 1 90 ? 0.106 -21.766 -6.355 1 98.5 90 VAL A C 1
ATOM 711 O O . VAL A 1 90 ? -0.641 -21.469 -7.289 1 98.5 90 VAL A O 1
ATOM 714 N N . ALA A 1 91 ? 0.167 -22.953 -5.828 1 98.44 91 ALA A N 1
ATOM 715 C CA . ALA A 1 91 ? -0.747 -24 -6.301 1 98.44 91 ALA A CA 1
ATOM 716 C C . ALA A 1 91 ? -2.199 -23.547 -6.172 1 98.44 91 ALA A C 1
ATOM 718 O O . ALA A 1 91 ? -3.008 -23.766 -7.074 1 98.44 91 ALA A O 1
ATOM 719 N N . HIS A 1 92 ? -2.498 -22.969 -5.059 1 98.56 92 HIS A N 1
ATOM 720 C CA . HIS A 1 92 ? -3.844 -22.453 -4.828 1 98.56 92 HIS A CA 1
ATOM 721 C C . HIS A 1 92 ? -4.223 -21.406 -5.875 1 98.56 92 HIS A C 1
ATOM 723 O O . HIS A 1 92 ? -5.297 -21.484 -6.473 1 98.56 92 HIS A O 1
ATOM 729 N N . LEU A 1 93 ? -3.396 -20.375 -6.059 1 98.69 93 LEU A N 1
ATOM 730 C CA . LEU A 1 93 ? -3.66 -19.312 -7.023 1 98.69 93 LEU A CA 1
ATOM 731 C C . LEU A 1 93 ? -3.852 -19.891 -8.422 1 98.69 93 LEU A C 1
ATOM 733 O O . LEU A 1 93 ? -4.793 -19.516 -9.125 1 98.69 93 LEU A O 1
ATOM 737 N N . GLU A 1 94 ? -3.014 -20.797 -8.797 1 98.12 94 GLU A N 1
ATOM 738 C CA . GLU A 1 94 ? -3.088 -21.391 -10.125 1 98.12 94 GLU A CA 1
ATOM 739 C C . GLU A 1 94 ? -4.367 -22.203 -10.297 1 98.12 94 GLU A C 1
ATOM 741 O O . GLU A 1 94 ? -4.949 -22.234 -11.383 1 98.12 94 GLU A O 1
ATOM 746 N N . SER A 1 95 ? -4.758 -22.891 -9.242 1 98.19 95 SER A N 1
ATOM 747 C CA . SER A 1 95 ? -6.004 -23.656 -9.289 1 98.19 95 SER A CA 1
ATOM 748 C C . SER A 1 95 ? -7.207 -22.734 -9.477 1 98.19 95 SER A C 1
ATOM 750 O O . SER A 1 95 ? -8.289 -23.188 -9.859 1 98.19 95 SER A O 1
ATOM 752 N N . HIS A 1 96 ? -7.07 -21.484 -9.195 1 98.25 96 HIS A N 1
ATOM 753 C CA . HIS A 1 96 ? -8.109 -20.484 -9.414 1 98.25 96 HIS A CA 1
ATOM 754 C C . HIS A 1 96 ? -7.824 -19.656 -10.656 1 98.25 96 HIS A C 1
ATOM 756 O O . HIS A 1 96 ? -8.367 -18.562 -10.812 1 98.25 96 HIS A O 1
ATOM 762 N N . ASN A 1 97 ? -6.852 -20.078 -11.422 1 98 97 ASN A N 1
ATOM 763 C CA . ASN A 1 97 ? -6.508 -19.5 -12.719 1 98 97 ASN A CA 1
ATOM 764 C C . ASN A 1 97 ? -5.801 -18.156 -12.555 1 98 97 ASN A C 1
ATOM 766 O O . ASN A 1 97 ? -5.984 -17.25 -13.375 1 98 97 ASN A O 1
ATOM 770 N N . VAL A 1 98 ? -5.219 -17.969 -11.516 1 98.38 98 VAL A N 1
ATOM 771 C CA . VAL A 1 98 ? -4.328 -16.828 -11.32 1 98.38 98 VAL A CA 1
ATOM 772 C C . VAL A 1 98 ? -2.885 -17.25 -11.594 1 98.38 98 VAL A C 1
ATOM 774 O O . VAL A 1 98 ? -2.307 -18.047 -10.844 1 98.38 98 VAL A O 1
ATOM 777 N N . 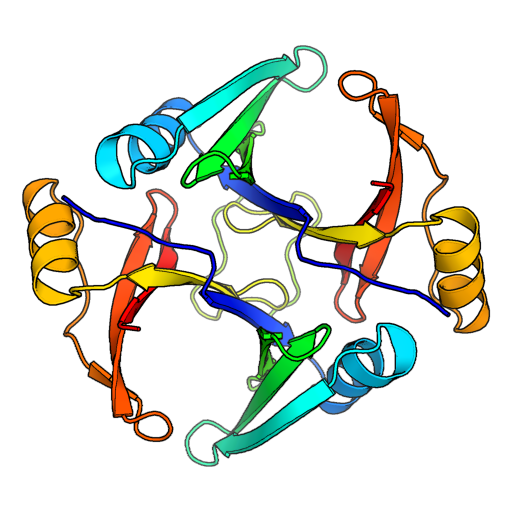LYS A 1 99 ? -2.336 -16.719 -12.625 1 98.25 99 LYS A N 1
ATOM 778 C CA . LYS A 1 99 ? -0.979 -17.078 -13.016 1 98.25 99 LYS A CA 1
ATOM 779 C C . LYS A 1 99 ? 0.056 -16.406 -12.125 1 98.25 99 LYS A C 1
ATOM 781 O O . LYS A 1 99 ? -0.037 -15.203 -11.859 1 98.25 99 LYS A O 1
ATOM 786 N N . CYS A 1 100 ? 1.048 -17.172 -11.711 1 98.69 100 CYS A N 1
ATOM 787 C CA . CYS A 1 100 ? 2.158 -16.656 -10.922 1 98.69 100 CYS A CA 1
ATOM 788 C C . CYS A 1 100 ? 3.457 -16.688 -11.719 1 98.69 100 CYS A C 1
ATOM 790 O O . CYS A 1 100 ? 3.648 -17.562 -12.562 1 98.69 100 CYS A O 1
ATOM 792 N N . GLU A 1 101 ? 4.309 -15.781 -11.453 1 98.75 101 GLU A N 1
ATOM 793 C CA . GLU A 1 101 ? 5.668 -15.867 -11.977 1 98.75 101 GLU A CA 1
ATOM 794 C C . GLU A 1 101 ? 6.434 -17.016 -11.344 1 98.75 101 GLU A C 1
ATOM 796 O O . GLU A 1 101 ? 5.992 -17.594 -10.344 1 98.75 101 GLU A O 1
ATOM 801 N N . THR A 1 102 ? 7.566 -17.312 -11.992 1 98.62 102 THR A N 1
ATOM 802 C CA . THR A 1 102 ? 8.438 -18.312 -11.398 1 98.62 102 THR A CA 1
ATOM 803 C C . THR A 1 102 ? 8.875 -17.891 -10 1 98.62 102 THR A C 1
ATOM 805 O O . THR A 1 102 ? 9.219 -16.734 -9.773 1 98.62 102 THR A O 1
ATOM 808 N N . ILE A 1 103 ? 8.812 -18.891 -9.117 1 98.75 103 ILE A N 1
ATOM 809 C CA . ILE A 1 103 ? 9.32 -18.625 -7.777 1 98.75 103 ILE A CA 1
ATOM 810 C C . ILE A 1 103 ? 10.812 -18.328 -7.84 1 98.75 103 ILE A C 1
ATOM 812 O O . ILE A 1 103 ? 11.57 -19.047 -8.484 1 98.75 103 ILE A O 1
ATOM 816 N N . ARG A 1 104 ? 11.172 -17.297 -7.164 1 98.56 104 ARG A N 1
ATOM 817 C CA . ARG A 1 104 ? 12.57 -16.891 -7.078 1 98.56 104 ARG A CA 1
ATOM 818 C C . ARG A 1 104 ? 13.039 -16.828 -5.629 1 98.56 104 ARG A C 1
ATOM 820 O O . ARG A 1 104 ? 12.219 -16.922 -4.707 1 98.56 104 ARG A O 1
ATOM 827 N N . VAL A 1 105 ? 14.344 -16.734 -5.5 1 98.25 105 VAL A N 1
ATOM 828 C CA . VAL A 1 105 ? 14.961 -16.562 -4.188 1 98.25 105 VAL A CA 1
ATOM 829 C C . VAL A 1 105 ? 15.57 -15.172 -4.082 1 98.25 105 VAL A C 1
ATOM 831 O O . VAL A 1 105 ? 16.359 -14.758 -4.938 1 98.25 105 VAL A O 1
ATOM 834 N N . ASP A 1 106 ? 15.109 -14.414 -3.084 1 95.19 106 ASP A N 1
ATOM 835 C CA . ASP A 1 106 ? 15.719 -13.117 -2.809 1 95.19 106 ASP A CA 1
ATOM 836 C C . ASP A 1 106 ? 17.188 -13.266 -2.418 1 95.19 106 ASP A C 1
ATOM 838 O O . ASP A 1 106 ? 17.516 -13.945 -1.442 1 95.19 106 ASP A O 1
ATOM 842 N N . PRO A 1 107 ? 18.062 -12.672 -3.141 1 90.94 107 PRO A N 1
ATOM 843 C CA . PRO A 1 107 ? 19.484 -12.914 -2.883 1 90.94 107 PRO A CA 1
ATOM 844 C C . PRO A 1 107 ? 19.953 -12.336 -1.549 1 90.94 107 PRO A C 1
ATOM 846 O O . PRO A 1 107 ? 20.984 -12.742 -1.027 1 90.94 107 PRO A O 1
ATOM 849 N N . TYR A 1 108 ? 19.25 -11.438 -1.021 1 88.19 108 TYR A N 1
ATOM 850 C CA . TYR A 1 108 ? 19.672 -10.789 0.216 1 88.19 108 TYR A CA 1
ATOM 851 C C . TYR A 1 108 ? 19.109 -11.508 1.431 1 88.19 108 TYR A C 1
ATOM 853 O O . TYR A 1 108 ? 19.812 -11.727 2.42 1 88.19 108 TYR A O 1
ATOM 861 N N . THR A 1 109 ? 17.875 -11.922 1.376 1 92.25 109 THR A N 1
ATOM 862 C CA . THR A 1 109 ? 17.203 -12.523 2.527 1 92.25 109 THR A CA 1
ATOM 863 C C . THR A 1 109 ? 17.203 -14.047 2.402 1 92.25 109 THR A C 1
ATOM 865 O O . THR A 1 109 ? 16.938 -14.75 3.379 1 92.25 109 THR A O 1
ATOM 868 N N . GLN A 1 110 ? 17.375 -14.539 1.234 1 96.19 110 GLN A N 1
ATOM 869 C CA . GLN A 1 110 ? 17.375 -15.953 0.895 1 96.19 110 GLN A CA 1
ATOM 870 C C . GLN A 1 110 ? 15.969 -16.547 0.98 1 96.19 110 GLN A C 1
ATOM 872 O O . GLN A 1 110 ? 15.797 -17.766 0.95 1 96.19 110 GLN A O 1
ATOM 877 N N . LYS A 1 111 ? 15.008 -15.75 1.166 1 97.81 111 LYS A N 1
ATOM 878 C CA . LYS A 1 111 ? 13.617 -16.188 1.189 1 97.81 111 LYS A CA 1
ATOM 879 C C . LYS A 1 111 ? 13.055 -16.297 -0.224 1 97.81 111 LYS A C 1
ATOM 881 O O . LYS A 1 111 ? 13.492 -15.594 -1.131 1 97.81 111 LYS A O 1
ATOM 886 N N . ARG A 1 112 ? 12.125 -17.172 -0.374 1 98.69 112 ARG A N 1
ATOM 887 C CA . ARG A 1 112 ? 11.477 -17.375 -1.664 1 98.69 112 ARG A CA 1
ATOM 888 C C . ARG A 1 112 ? 10.328 -16.391 -1.865 1 98.69 112 ARG A C 1
ATOM 890 O O . ARG A 1 112 ? 9.625 -16.047 -0.913 1 98.69 112 ARG A O 1
ATOM 897 N N . PHE A 1 113 ? 10.164 -15.945 -3.072 1 98.75 113 PHE A N 1
ATOM 898 C CA . PHE A 1 113 ? 9.086 -15.016 -3.381 1 98.75 113 PHE A CA 1
ATOM 899 C C . PHE A 1 113 ? 8.617 -15.195 -4.82 1 98.75 113 PHE A C 1
ATOM 901 O O . PHE A 1 113 ? 9.312 -15.797 -5.637 1 98.75 113 PHE A O 1
ATOM 908 N N . THR A 1 114 ? 7.461 -14.734 -5.141 1 98.88 114 THR A N 1
ATOM 909 C CA . THR A 1 114 ? 6.918 -14.695 -6.496 1 98.88 114 THR A CA 1
ATOM 910 C C . THR A 1 114 ? 5.93 -13.547 -6.648 1 98.88 114 THR A C 1
ATOM 912 O O . THR A 1 114 ? 5.551 -12.914 -5.66 1 98.88 114 THR A O 1
ATOM 915 N N . PHE A 1 115 ? 5.57 -13.273 -7.883 1 98.81 115 PHE A N 1
ATOM 916 C CA . PHE A 1 115 ? 4.605 -12.219 -8.18 1 98.81 115 PHE A CA 1
ATOM 917 C C . PHE A 1 115 ? 3.408 -12.781 -8.93 1 98.81 115 PHE A C 1
ATOM 919 O O . PHE A 1 115 ? 3.531 -13.773 -9.656 1 98.81 115 PHE A O 1
ATOM 926 N N . PHE A 1 116 ? 2.326 -12.148 -8.766 1 98.75 116 PHE A N 1
ATOM 927 C CA . PHE A 1 116 ? 1.109 -12.305 -9.555 1 98.75 116 PHE A CA 1
ATOM 928 C C . PHE A 1 116 ? 0.339 -10.992 -9.617 1 98.75 116 PHE A C 1
ATOM 930 O O . PHE A 1 116 ? 0.783 -9.977 -9.07 1 98.75 116 PHE A O 1
ATOM 937 N N . ASN A 1 117 ? -0.754 -11 -10.383 1 98.69 117 ASN A N 1
ATOM 938 C CA . ASN A 1 117 ? -1.469 -9.734 -10.57 1 98.69 117 ASN A CA 1
ATOM 939 C C . ASN A 1 117 ? -2.922 -9.844 -10.117 1 98.69 117 ASN A C 1
ATOM 941 O O . ASN A 1 117 ? -3.551 -10.891 -10.289 1 98.69 117 ASN A O 1
ATOM 945 N N . ASP A 1 118 ? -3.389 -8.758 -9.57 1 98.69 118 ASP A N 1
ATOM 946 C CA . ASP A 1 118 ? -4.832 -8.703 -9.359 1 98.69 118 ASP A CA 1
ATOM 947 C C . ASP A 1 118 ? -5.566 -8.422 -10.672 1 98.69 118 ASP A C 1
ATOM 949 O O . ASP A 1 118 ? -4.938 -8.281 -11.719 1 98.69 118 ASP A O 1
ATOM 953 N N . PRO A 1 119 ? -6.883 -8.344 -10.703 1 98.19 119 PRO A N 1
ATOM 954 C CA . PRO A 1 119 ? -7.648 -8.266 -11.953 1 98.19 119 PRO A CA 1
ATOM 955 C C . PRO A 1 119 ? -7.297 -7.039 -12.789 1 98.19 119 PRO A C 1
ATOM 957 O O . PRO A 1 119 ? -7.484 -7.043 -14.008 1 98.19 119 PRO A O 1
ATOM 960 N N . ASP A 1 120 ? -6.812 -5.949 -12.172 1 98.12 120 ASP A N 1
ATOM 961 C CA . ASP A 1 120 ? -6.492 -4.719 -12.891 1 98.12 120 ASP A CA 1
ATOM 962 C C . ASP A 1 120 ? -4.992 -4.609 -13.156 1 98.12 120 ASP A C 1
ATOM 964 O O . ASP A 1 120 ? -4.5 -3.547 -13.539 1 98.12 120 ASP A O 1
ATOM 968 N N . GLY A 1 121 ? -4.297 -5.652 -12.867 1 97.94 121 GLY A N 1
ATOM 969 C CA . GLY A 1 121 ? -2.891 -5.695 -13.227 1 97.94 121 GLY A CA 1
ATOM 970 C C . GLY A 1 121 ? -1.972 -5.215 -12.125 1 97.94 121 GLY A C 1
ATOM 971 O O . GLY A 1 121 ? -0.759 -5.105 -12.32 1 97.94 121 GLY A O 1
ATOM 972 N N . LEU A 1 122 ? -2.502 -4.867 -10.977 1 98.5 122 LEU A N 1
ATOM 973 C CA . LEU A 1 122 ? -1.661 -4.492 -9.844 1 98.5 122 LEU A CA 1
ATOM 974 C C . LEU A 1 122 ? -0.761 -5.648 -9.43 1 98.5 122 LEU A C 1
ATOM 976 O O . LEU A 1 122 ? -1.25 -6.723 -9.07 1 98.5 122 LEU A O 1
ATOM 980 N N . PRO A 1 123 ? 0.597 -5.449 -9.43 1 98.75 123 PRO A N 1
ATOM 981 C CA . PRO A 1 123 ? 1.463 -6.535 -8.961 1 98.75 123 PRO A CA 1
ATOM 982 C C . PRO A 1 123 ? 1.312 -6.809 -7.469 1 98.75 123 PRO A C 1
ATOM 984 O O . PRO A 1 123 ? 1.385 -5.883 -6.66 1 98.75 123 PRO A O 1
ATOM 987 N N . LEU A 1 124 ? 1.038 -7.977 -7.168 1 98.88 124 LEU A N 1
ATOM 988 C CA . LEU A 1 124 ? 1.062 -8.508 -5.812 1 98.88 124 LEU A CA 1
ATOM 989 C C . LEU A 1 124 ? 2.193 -9.516 -5.645 1 98.88 124 LEU A C 1
ATOM 991 O O . LEU A 1 124 ? 2.498 -10.281 -6.566 1 98.88 124 LEU A O 1
ATOM 995 N N . GLU A 1 125 ? 2.766 -9.477 -4.492 1 98.88 125 GLU A N 1
ATOM 996 C CA . GLU A 1 125 ? 3.912 -10.328 -4.199 1 98.88 125 GLU A CA 1
ATOM 997 C C . GLU A 1 125 ? 3.609 -11.281 -3.041 1 98.88 125 GLU A C 1
ATOM 999 O O . GLU A 1 125 ? 2.979 -10.891 -2.059 1 98.88 125 GLU A O 1
ATOM 1004 N N . LEU A 1 126 ? 3.965 -12.516 -3.193 1 98.81 126 LEU A N 1
ATOM 1005 C CA . LEU A 1 126 ? 4.035 -13.453 -2.076 1 98.81 126 LEU A CA 1
ATOM 1006 C C . LEU A 1 126 ? 5.473 -13.617 -1.596 1 98.81 126 LEU A C 1
ATOM 1008 O O . LEU A 1 126 ? 6.383 -13.836 -2.402 1 98.81 126 LEU A O 1
ATOM 1012 N N . TYR A 1 127 ? 5.668 -13.445 -0.362 1 98.75 127 TYR A N 1
ATOM 1013 C CA . TYR A 1 127 ? 6.973 -13.586 0.273 1 98.75 127 TYR A CA 1
ATOM 1014 C C . TYR A 1 127 ? 6.934 -14.641 1.378 1 98.75 127 TYR A C 1
ATOM 1016 O O . TYR A 1 127 ? 6.172 -14.508 2.338 1 98.75 127 TYR A O 1
ATOM 1024 N N . GLU A 1 128 ? 7.762 -15.68 1.223 1 98.25 128 GLU A N 1
ATOM 1025 C CA . GLU A 1 128 ? 7.723 -16.781 2.178 1 98.25 128 GLU A CA 1
ATOM 1026 C C . GLU A 1 128 ? 8.453 -16.422 3.467 1 98.25 128 GLU A C 1
ATOM 1028 O O . GLU A 1 128 ? 9.57 -15.906 3.428 1 98.25 128 GLU A O 1
ATOM 1033 N N . GLN A 1 129 ? 7.785 -16.516 4.641 1 93.25 129 GLN A N 1
ATOM 1034 C CA . GLN A 1 129 ? 8.398 -16.219 5.93 1 93.25 129 GLN A CA 1
ATOM 1035 C C . GLN A 1 129 ? 9.164 -17.422 6.461 1 93.25 129 GLN A C 1
ATOM 1037 O O . GLN A 1 129 ? 8.828 -18.578 6.141 1 93.25 129 GLN A O 1
ATOM 1042 N N . MET B 1 1 ? -4.887 -24.016 0.319 1 81.69 1 MET B N 1
ATOM 1043 C CA . MET B 1 1 ? -5.309 -22.703 0.787 1 81.69 1 MET B CA 1
ATOM 1044 C C . MET B 1 1 ? -4.199 -21.672 0.592 1 81.69 1 MET B C 1
ATOM 1046 O O . MET B 1 1 ? -3.016 -22.016 0.656 1 81.69 1 MET B O 1
ATOM 1050 N N . LEU B 1 2 ? -4.508 -20.484 0.228 1 91.5 2 LEU B N 1
ATOM 1051 C CA . LEU B 1 2 ? -3.492 -19.484 -0.071 1 91.5 2 LEU B CA 1
ATOM 1052 C C . LEU B 1 2 ? -2.637 -19.188 1.156 1 91.5 2 LEU B C 1
ATOM 1054 O O . LEU B 1 2 ? -1.412 -19.328 1.112 1 91.5 2 LEU B O 1
ATOM 1058 N N . GLY B 1 3 ? -3.338 -18.953 2.305 1 93.56 3 GLY B N 1
ATOM 1059 C CA . GLY B 1 3 ? -2.67 -18.812 3.588 1 93.56 3 GLY B CA 1
ATOM 1060 C C . GLY B 1 3 ? -1.928 -17.5 3.738 1 93.56 3 GLY B C 1
ATOM 1061 O O . GLY B 1 3 ? -0.809 -17.469 4.254 1 93.56 3 GLY B O 1
ATOM 1062 N N . L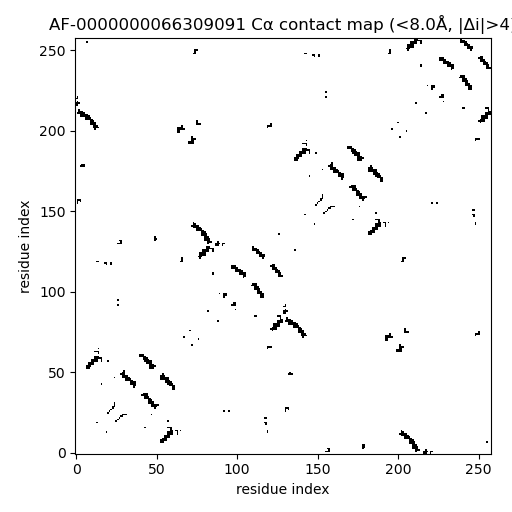EU B 1 4 ? -2.438 -16.375 3.252 1 97.06 4 LEU B N 1
ATOM 1063 C CA . LEU B 1 4 ? -1.825 -15.078 3.516 1 97.06 4 LEU B CA 1
ATOM 1064 C C . LEU B 1 4 ? -1.732 -14.82 5.016 1 97.06 4 LEU B C 1
ATOM 1066 O O . LEU B 1 4 ? -2.695 -15.047 5.75 1 97.06 4 LEU B O 1
ATOM 1070 N N . LYS B 1 5 ? -0.634 -14.32 5.496 1 96.69 5 LYS B N 1
ATOM 1071 C CA . LYS B 1 5 ? -0.441 -14.07 6.922 1 96.69 5 LYS B CA 1
ATOM 1072 C C . LYS B 1 5 ? -0.633 -12.594 7.246 1 96.69 5 LYS B C 1
ATOM 1074 O O . LYS B 1 5 ? -1.476 -12.234 8.07 1 96.69 5 LYS B O 1
ATOM 1079 N N . GLN B 1 6 ? 0.116 -11.703 6.656 1 96.88 6 GLN B N 1
ATOM 1080 C CA . GLN B 1 6 ? 0.107 -10.266 6.879 1 96.88 6 GLN B CA 1
ATOM 1081 C C . GLN B 1 6 ? 0.744 -9.523 5.711 1 96.88 6 GLN B C 1
ATOM 1083 O O . GLN B 1 6 ? 1.352 -10.141 4.832 1 96.88 6 GLN B O 1
ATOM 1088 N N . VAL B 1 7 ? 0.541 -8.25 5.621 1 97.94 7 VAL B N 1
ATOM 1089 C CA . VAL B 1 7 ? 1.312 -7.426 4.699 1 97.94 7 VAL B CA 1
ATOM 1090 C C . VAL B 1 7 ? 2.797 -7.516 5.043 1 97.94 7 VAL B C 1
ATOM 1092 O O . VAL B 1 7 ? 3.191 -7.285 6.188 1 97.94 7 VAL B O 1
ATOM 1095 N N . HIS B 1 8 ? 3.561 -7.984 4.102 1 98.19 8 HIS B N 1
ATOM 1096 C CA . HIS B 1 8 ? 5.004 -8.055 4.293 1 98.19 8 HIS B CA 1
ATOM 1097 C C . HIS B 1 8 ? 5.664 -6.707 4.031 1 98.19 8 HIS B C 1
ATOM 1099 O O . HIS B 1 8 ? 6.461 -6.234 4.844 1 98.19 8 HIS B O 1
ATOM 1105 N N . HIS B 1 9 ? 5.418 -6.094 2.941 1 98.62 9 HIS B N 1
ATOM 1106 C CA . HIS B 1 9 ? 5.898 -4.75 2.643 1 98.62 9 HIS B CA 1
ATOM 1107 C C . HIS B 1 9 ? 5.098 -4.117 1.508 1 98.62 9 HIS B C 1
ATOM 1109 O O . HIS B 1 9 ? 4.324 -4.805 0.833 1 98.62 9 HIS B O 1
ATOM 1115 N N . ILE B 1 10 ? 5.23 -2.816 1.371 1 98.81 10 ILE B N 1
ATOM 1116 C CA . ILE B 1 10 ? 4.648 -2.006 0.306 1 98.81 10 ILE B CA 1
ATOM 1117 C C . ILE B 1 10 ? 5.758 -1.28 -0.455 1 98.81 10 ILE B C 1
ATOM 1119 O O . ILE B 1 10 ? 6.641 -0.672 0.152 1 98.81 10 ILE B O 1
ATOM 1123 N N . ALA B 1 11 ? 5.684 -1.324 -1.737 1 98.88 11 ALA B N 1
ATOM 1124 C CA . ALA B 1 11 ? 6.723 -0.686 -2.541 1 98.88 11 ALA B CA 1
ATOM 1125 C C . ALA B 1 11 ? 6.258 0.669 -3.064 1 98.88 11 ALA B C 1
ATOM 1127 O O . ALA B 1 11 ? 5.094 0.83 -3.439 1 98.88 11 ALA B O 1
ATOM 1128 N N . ILE B 1 12 ? 7.18 1.588 -3.16 1 98.81 12 ILE B N 1
ATOM 1129 C CA . ILE B 1 12 ? 6.938 2.939 -3.65 1 98.81 12 ILE B CA 1
ATOM 1130 C C . ILE B 1 12 ? 8.031 3.336 -4.637 1 98.81 12 ILE B C 1
ATOM 1132 O O . ILE B 1 12 ? 9.219 3.104 -4.383 1 98.81 12 ILE B O 1
ATOM 1136 N N . ILE B 1 13 ? 7.625 3.914 -5.758 1 98.69 13 ILE B N 1
ATOM 1137 C CA . ILE B 1 13 ? 8.57 4.48 -6.719 1 98.69 13 ILE B CA 1
ATOM 1138 C C . ILE B 1 13 ? 8.672 5.988 -6.516 1 98.69 13 ILE B C 1
ATOM 1140 O O . ILE B 1 13 ? 7.652 6.688 -6.469 1 98.69 13 ILE B O 1
ATOM 1144 N N . ALA B 1 14 ? 9.836 6.434 -6.453 1 98.5 14 ALA B N 1
ATOM 1145 C CA . ALA B 1 14 ? 10.094 7.859 -6.27 1 98.5 14 ALA B CA 1
ATOM 1146 C C . ALA B 1 14 ? 10.781 8.453 -7.492 1 98.5 14 ALA B C 1
ATOM 1148 O O . ALA B 1 14 ? 11.648 7.82 -8.102 1 98.5 14 ALA B O 1
ATOM 1149 N N . THR B 1 15 ? 10.461 9.688 -7.828 1 97.38 15 THR B N 1
ATOM 1150 C CA . THR B 1 15 ? 11.148 10.414 -8.891 1 97.38 15 THR B CA 1
ATOM 1151 C C . THR B 1 15 ? 12.57 10.766 -8.469 1 97.38 15 THR B C 1
ATOM 1153 O O . THR B 1 15 ? 13.516 10.594 -9.242 1 97.38 15 THR B O 1
ATOM 1156 N N . ASP B 1 16 ? 12.75 11.336 -7.34 1 97.81 16 ASP B N 1
ATOM 1157 C CA . ASP B 1 16 ? 14.023 11.664 -6.715 1 97.81 16 ASP B CA 1
ATOM 1158 C C . ASP B 1 16 ? 14.227 10.875 -5.426 1 97.81 16 ASP B C 1
ATOM 1160 O O . ASP B 1 16 ? 13.648 11.219 -4.391 1 97.81 16 ASP B O 1
ATOM 1164 N N . TYR B 1 17 ? 15.102 9.875 -5.465 1 98.31 17 TYR B N 1
ATOM 1165 C CA . TYR B 1 17 ? 15.281 8.922 -4.379 1 98.31 17 TYR B CA 1
ATOM 1166 C C . TYR B 1 17 ? 15.742 9.625 -3.105 1 98.31 17 TYR B C 1
ATOM 1168 O O . TYR B 1 17 ? 15.211 9.359 -2.021 1 98.31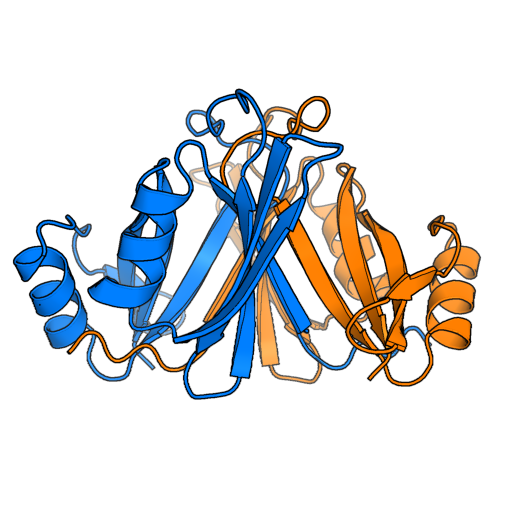 17 TYR B O 1
ATOM 1176 N N . ALA B 1 18 ? 16.703 10.469 -3.223 1 98.38 18 ALA B N 1
ATOM 1177 C CA . ALA B 1 18 ? 17.266 11.148 -2.051 1 98.38 18 ALA B CA 1
ATOM 1178 C C . ALA B 1 18 ? 16.188 11.984 -1.348 1 98.38 18 ALA B C 1
ATOM 1180 O O . ALA B 1 18 ? 16.109 11.992 -0.117 1 98.38 18 ALA B O 1
ATOM 1181 N N . VAL B 1 19 ? 15.406 12.688 -2.09 1 98.44 19 VAL B N 1
ATOM 1182 C CA . VAL B 1 19 ? 14.352 13.531 -1.547 1 98.44 19 VAL B CA 1
ATOM 1183 C C . VAL B 1 19 ? 13.32 12.664 -0.824 1 98.44 19 VAL B C 1
ATOM 1185 O O . VAL B 1 19 ? 12.93 12.961 0.307 1 98.44 19 VAL B O 1
ATOM 1188 N N . SER B 1 20 ? 12.906 11.602 -1.459 1 98.75 20 SER B N 1
ATOM 1189 C CA . SER B 1 20 ? 11.906 10.719 -0.857 1 98.75 20 SER B CA 1
ATOM 1190 C C . SER B 1 20 ? 12.469 10.016 0.373 1 98.75 20 SER B C 1
ATOM 1192 O O . SER B 1 20 ? 11.773 9.875 1.384 1 98.75 20 SER B O 1
ATOM 1194 N N . LYS B 1 21 ? 13.672 9.578 0.281 1 98.69 21 LYS B N 1
ATOM 1195 C CA . LYS B 1 21 ? 14.305 8.953 1.438 1 98.69 21 LYS B CA 1
ATOM 1196 C C . LYS B 1 21 ? 14.312 9.891 2.639 1 98.69 21 LYS B C 1
ATOM 1198 O O . LYS B 1 21 ? 13.984 9.484 3.756 1 98.69 21 LYS B O 1
ATOM 1203 N N . ALA B 1 22 ? 14.695 11.102 2.416 1 98.69 22 ALA B N 1
ATOM 1204 C CA . ALA B 1 22 ? 14.711 12.086 3.494 1 98.69 22 ALA B CA 1
ATOM 1205 C C . ALA B 1 22 ? 13.305 12.289 4.066 1 98.69 22 ALA B C 1
ATOM 1207 O O . ALA B 1 22 ? 13.133 12.383 5.281 1 98.69 22 ALA B O 1
ATOM 1208 N N . PHE B 1 23 ? 12.328 12.344 3.229 1 98.81 23 PHE B N 1
ATOM 1209 C CA . PHE B 1 23 ? 10.938 12.523 3.65 1 98.81 23 PHE B CA 1
ATOM 1210 C C . PHE B 1 23 ? 10.492 11.359 4.535 1 98.81 23 PHE B C 1
ATOM 1212 O O . PHE B 1 23 ? 10.008 11.578 5.648 1 98.81 23 PHE B O 1
ATOM 1219 N N . TYR B 1 24 ? 10.633 10.141 4.098 1 98.75 24 TYR B N 1
ATOM 1220 C CA . TYR B 1 24 ? 10.133 8.969 4.809 1 98.75 24 TYR B CA 1
ATOM 1221 C C . TYR B 1 24 ? 10.953 8.711 6.07 1 98.75 24 TYR B C 1
ATOM 1223 O O . TYR B 1 24 ? 10.406 8.305 7.098 1 98.75 24 TYR B O 1
ATOM 1231 N N . CYS B 1 25 ? 12.227 8.961 6.031 1 98.5 25 CYS B N 1
ATOM 1232 C CA . CYS B 1 25 ? 13.07 8.648 7.176 1 98.5 25 CYS B CA 1
ATOM 1233 C C . CYS B 1 25 ? 13.102 9.805 8.164 1 98.5 25 CYS B C 1
ATOM 1235 O O . CYS B 1 25 ? 12.805 9.625 9.352 1 98.5 25 CYS B O 1
ATOM 1237 N N . ASP B 1 26 ? 13.367 10.969 7.695 1 98.12 26 ASP B N 1
ATOM 1238 C CA . ASP B 1 26 ? 13.625 12.094 8.594 1 98.12 26 ASP B CA 1
ATOM 1239 C C . ASP B 1 26 ? 12.32 12.719 9.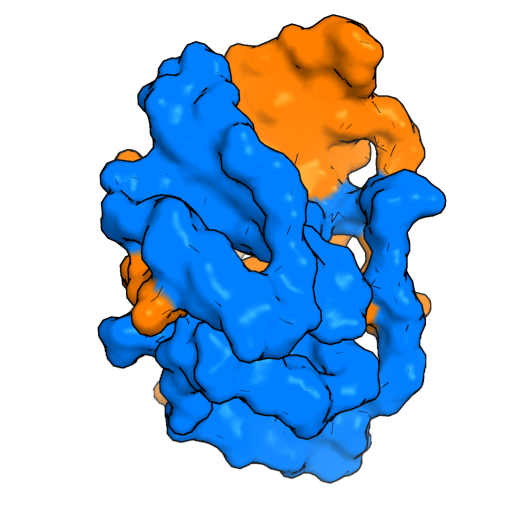078 1 98.12 26 ASP B C 1
ATOM 1241 O O . ASP B 1 26 ? 12.227 13.156 10.227 1 98.12 26 ASP B O 1
ATOM 1245 N N . ILE B 1 27 ? 11.375 12.828 8.227 1 98.38 27 ILE B N 1
ATOM 1246 C CA . ILE B 1 27 ? 10.133 13.492 8.594 1 98.38 27 ILE B CA 1
ATOM 1247 C C . ILE B 1 27 ? 9.148 12.469 9.156 1 98.38 27 ILE B C 1
ATOM 1249 O O . ILE B 1 27 ? 8.555 12.688 10.211 1 98.38 27 ILE B O 1
ATOM 1253 N N . LEU B 1 28 ? 8.945 11.305 8.5 1 98.5 28 LEU B N 1
ATOM 1254 C CA . LEU B 1 28 ? 7.934 10.352 8.938 1 98.5 28 LEU B CA 1
ATOM 1255 C C . LEU B 1 28 ? 8.492 9.414 10.008 1 98.5 28 LEU B C 1
ATOM 1257 O O . LEU B 1 28 ? 7.734 8.75 10.711 1 98.5 28 LEU B O 1
ATOM 1261 N N . GLY B 1 29 ? 9.789 9.234 10.078 1 97.94 29 GLY B N 1
ATOM 1262 C CA . GLY B 1 29 ? 10.391 8.516 11.188 1 97.94 29 GLY B CA 1
ATOM 1263 C C . GLY B 1 29 ? 10.703 7.066 10.867 1 97.94 29 GLY B C 1
ATOM 1264 O O . GLY B 1 29 ? 10.93 6.258 11.766 1 97.94 29 GLY B O 1
ATOM 1265 N N . PHE B 1 30 ? 10.703 6.699 9.625 1 98.56 30 PHE B N 1
ATOM 1266 C CA . PHE B 1 30 ? 11.102 5.348 9.258 1 98.56 30 PHE B CA 1
ATOM 1267 C C . PHE B 1 30 ? 12.602 5.156 9.469 1 98.56 30 PHE B C 1
ATOM 1269 O O . PHE B 1 30 ? 13.375 6.113 9.383 1 98.56 30 PHE B O 1
ATOM 1276 N N . THR B 1 31 ? 12.977 3.898 9.719 1 98.62 31 THR B N 1
ATOM 1277 C CA . THR B 1 31 ? 14.383 3.529 9.828 1 98.62 31 THR B CA 1
ATOM 1278 C C . THR B 1 31 ? 14.859 2.846 8.547 1 98.62 31 THR B C 1
ATOM 1280 O O . THR B 1 31 ? 14.234 1.897 8.07 1 98.62 31 THR B O 1
ATOM 1283 N N . LEU B 1 32 ? 15.938 3.33 7.965 1 98.5 32 LEU B N 1
ATOM 1284 C CA . LEU B 1 32 ? 16.562 2.691 6.812 1 98.5 32 LEU B CA 1
ATOM 1285 C C . LEU B 1 32 ? 17.312 1.43 7.227 1 98.5 32 LEU B C 1
ATOM 1287 O O . LEU B 1 32 ? 18.344 1.509 7.895 1 98.5 32 LEU B O 1
ATOM 1291 N N . GLN B 1 33 ? 16.859 0.315 6.824 1 97.88 33 GLN B N 1
ATOM 1292 C CA . GLN B 1 33 ? 17.469 -0.953 7.215 1 97.88 33 GLN B CA 1
ATOM 1293 C C . GLN B 1 33 ? 18.562 -1.359 6.234 1 97.88 33 GLN B C 1
ATOM 1295 O O . GLN B 1 33 ? 19.562 -1.948 6.637 1 97.88 33 GLN B O 1
ATOM 1300 N N . SER B 1 34 ? 18.312 -1.215 4.996 1 97.12 34 SER B N 1
ATOM 1301 C CA . SER B 1 34 ? 19.266 -1.509 3.938 1 97.12 34 SER B CA 1
ATOM 1302 C C . SER B 1 34 ? 19.031 -0.623 2.719 1 97.12 34 SER B C 1
ATOM 1304 O O . SER B 1 34 ? 17.938 -0.109 2.518 1 97.12 34 SER B O 1
ATOM 1306 N N . GLU B 1 35 ? 20.125 -0.387 1.991 1 97.25 35 GLU B N 1
ATOM 1307 C CA . GLU B 1 35 ? 20.109 0.442 0.79 1 97.25 35 GLU B CA 1
ATOM 1308 C C . GLU B 1 35 ? 21.109 -0.069 -0.245 1 97.25 35 GLU B C 1
ATOM 1310 O O . GLU B 1 35 ? 22.266 -0.333 0.082 1 97.25 35 GLU B O 1
ATOM 1315 N N . VAL B 1 36 ? 20.609 -0.215 -1.415 1 96.44 36 VAL B N 1
ATOM 1316 C CA . VAL B 1 36 ? 21.469 -0.743 -2.459 1 96.44 36 VAL B CA 1
ATOM 1317 C C . VAL B 1 36 ? 21.266 0.034 -3.756 1 96.44 36 VAL B C 1
ATOM 1319 O O . VAL B 1 36 ? 20.125 0.375 -4.102 1 96.44 36 VAL B O 1
ATOM 1322 N N . TYR B 1 37 ? 22.375 0.344 -4.414 1 97.06 37 TYR B N 1
ATOM 1323 C CA . TYR B 1 37 ? 22.312 0.867 -5.773 1 97.06 37 TYR B CA 1
ATOM 1324 C C . TYR B 1 37 ? 22.484 -0.253 -6.797 1 97.06 37 TYR B C 1
ATOM 1326 O O . TYR B 1 37 ? 23.484 -0.966 -6.785 1 97.06 37 TYR B O 1
ATOM 1334 N N . ARG B 1 38 ? 21.453 -0.35 -7.574 1 95.44 38 ARG B N 1
ATOM 1335 C CA . ARG B 1 38 ? 21.469 -1.385 -8.602 1 95.44 38 ARG B CA 1
ATOM 1336 C C . ARG B 1 38 ? 21.922 -0.817 -9.945 1 95.44 38 ARG B C 1
ATOM 1338 O O . ARG B 1 38 ? 21.094 -0.293 -10.711 1 95.44 38 ARG B O 1
ATOM 1345 N N . GLU B 1 39 ? 23.125 -1.014 -10.266 1 95.62 39 GLU B N 1
ATOM 1346 C CA . GLU B 1 39 ? 23.797 -0.365 -11.391 1 95.62 39 GLU B CA 1
ATOM 1347 C C . GLU B 1 39 ? 23.141 -0.759 -12.719 1 95.62 39 GLU B C 1
ATOM 1349 O O . GLU B 1 39 ? 22.922 0.091 -13.578 1 95.62 39 GLU B O 1
ATOM 1354 N N . ALA B 1 40 ? 22.812 -2.023 -12.859 1 94.38 40 ALA B N 1
ATOM 1355 C CA . ALA B 1 40 ? 22.312 -2.561 -14.117 1 94.38 40 ALA B CA 1
ATOM 1356 C C . ALA B 1 40 ? 21.031 -1.837 -14.547 1 94.38 40 ALA B C 1
ATOM 1358 O O . ALA B 1 40 ? 20.766 -1.707 -15.742 1 94.38 40 ALA B O 1
ATOM 1359 N N . ARG B 1 41 ? 20.328 -1.297 -13.609 1 93.12 41 ARG B N 1
ATOM 1360 C CA . ARG B 1 41 ? 19.062 -0.646 -13.938 1 93.12 41 ARG B CA 1
ATOM 1361 C C . ARG B 1 41 ? 19.078 0.82 -13.516 1 93.12 41 ARG B C 1
ATOM 1363 O O . ARG B 1 41 ? 18.047 1.493 -13.562 1 93.12 41 ARG B O 1
ATOM 1370 N N . ASP B 1 42 ? 20.266 1.26 -13.07 1 96.12 42 ASP B N 1
ATOM 1371 C CA . ASP B 1 42 ? 20.375 2.627 -12.57 1 96.12 42 ASP B CA 1
ATOM 1372 C C . ASP B 1 42 ? 19.25 2.939 -11.578 1 96.12 42 ASP B C 1
ATOM 1374 O O . ASP B 1 42 ? 18.5 3.9 -11.758 1 96.12 42 ASP B O 1
ATOM 1378 N N . SER B 1 43 ? 19.172 2.174 -10.547 1 97 43 SER B N 1
ATOM 1379 C CA . SER B 1 43 ? 18.062 2.215 -9.617 1 97 43 SER B CA 1
ATOM 1380 C C . SER B 1 43 ? 18.531 2.041 -8.172 1 97 43 SER B C 1
ATOM 1382 O O . SER B 1 43 ? 19.406 1.218 -7.898 1 97 43 SER B O 1
ATOM 1384 N N . TRP B 1 44 ? 18.031 2.893 -7.32 1 97.88 44 TRP B N 1
ATOM 1385 C CA . TRP B 1 44 ? 18.188 2.693 -5.887 1 97.88 44 TRP B CA 1
ATOM 1386 C C . TRP B 1 44 ? 17.031 1.854 -5.328 1 97.88 44 TRP B C 1
ATOM 1388 O O . TRP B 1 44 ? 15.891 1.976 -5.773 1 97.88 44 TRP B O 1
ATOM 1398 N N . LYS B 1 45 ? 17.359 1.059 -4.352 1 98 45 LYS B N 1
ATOM 1399 C CA . LYS B 1 45 ? 16.375 0.366 -3.514 1 98 45 LYS B CA 1
ATOM 1400 C C . LYS B 1 45 ? 16.703 0.55 -2.031 1 98 45 LYS B C 1
ATOM 1402 O O . LYS B 1 45 ? 17.797 0.215 -1.581 1 98 45 LYS B O 1
ATOM 1407 N N . GLY B 1 46 ? 15.727 1.067 -1.294 1 98.44 46 GLY B N 1
ATOM 1408 C CA . GLY B 1 46 ? 15.836 1.203 0.149 1 98.44 46 GLY B CA 1
ATOM 1409 C C . GLY B 1 46 ? 14.766 0.446 0.906 1 98.44 46 GLY B C 1
ATOM 1410 O O . GLY B 1 46 ? 13.586 0.513 0.552 1 98.44 46 GLY B O 1
ATOM 1411 N N . ASP B 1 47 ? 15.18 -0.35 1.89 1 98.44 47 ASP B N 1
ATOM 1412 C CA . ASP B 1 47 ? 14.266 -1.034 2.795 1 98.44 47 ASP B CA 1
ATOM 1413 C C . ASP B 1 47 ? 14.031 -0.218 4.062 1 98.44 47 ASP B C 1
ATOM 1415 O O . ASP B 1 47 ? 14.969 0.048 4.816 1 98.44 47 ASP B O 1
ATOM 1419 N N . LEU B 1 48 ? 12.82 0.156 4.301 1 98.75 48 LEU B N 1
ATOM 1420 C CA . LEU B 1 48 ? 12.484 1.028 5.422 1 98.75 48 LEU B CA 1
ATOM 1421 C C . LEU B 1 48 ? 11.617 0.299 6.438 1 98.75 48 LEU B C 1
ATOM 1423 O O . LEU B 1 48 ? 10.68 -0.413 6.062 1 98.75 48 LEU B O 1
ATOM 1427 N N . ALA B 1 49 ? 11.914 0.516 7.68 1 98.56 49 ALA B N 1
ATOM 1428 C CA . ALA B 1 49 ? 11.172 -0.108 8.773 1 98.56 49 ALA B CA 1
ATOM 1429 C C . ALA B 1 49 ? 10.438 0.939 9.602 1 98.56 49 ALA B C 1
ATOM 1431 O O . ALA B 1 49 ? 10.906 2.074 9.734 1 98.56 49 ALA B O 1
ATOM 1432 N N . LEU B 1 50 ? 9.32 0.64 10.094 1 97.81 50 LEU B N 1
ATOM 1433 C CA . LEU B 1 50 ? 8.555 1.408 11.07 1 97.81 50 LEU B CA 1
ATOM 1434 C C . LEU B 1 50 ? 8.492 0.68 12.406 1 97.81 50 LEU B C 1
ATOM 1436 O O . LEU B 1 50 ? 7.922 -0.407 12.5 1 97.81 50 LEU B O 1
ATOM 1440 N N . ASN B 1 51 ? 9.086 1.249 13.453 1 96.69 51 ASN B N 1
ATOM 1441 C CA . ASN B 1 51 ? 9.133 0.639 14.773 1 96.69 51 ASN B CA 1
ATOM 1442 C C . ASN B 1 51 ? 9.727 -0.765 14.727 1 96.69 51 ASN B C 1
ATOM 1444 O O . ASN B 1 51 ? 9.188 -1.695 15.328 1 96.69 51 ASN B O 1
ATOM 1448 N N . GLY B 1 52 ? 10.742 -0.956 13.945 1 96.5 52 GLY B N 1
ATOM 1449 C CA . GLY B 1 52 ? 11.484 -2.209 13.883 1 96.5 52 GLY B CA 1
ATOM 1450 C C . GLY B 1 52 ? 10.891 -3.199 12.898 1 96.5 52 GLY B C 1
ATOM 1451 O O . GLY B 1 52 ? 11.453 -4.277 12.68 1 96.5 52 GLY B O 1
ATOM 1452 N N . GLN B 1 53 ? 9.805 -2.885 12.312 1 95.94 53 GLN B N 1
ATOM 1453 C CA . GLN B 1 53 ? 9.148 -3.77 11.359 1 95.94 53 GLN B CA 1
ATOM 1454 C C . GLN B 1 53 ? 9.375 -3.301 9.93 1 95.94 53 GLN B C 1
ATOM 1456 O O . GLN B 1 53 ? 9.102 -2.145 9.594 1 95.94 53 GLN B O 1
ATOM 1461 N N . TYR B 1 54 ? 9.922 -4.219 9.094 1 96 54 TYR B N 1
ATOM 1462 C CA . TYR B 1 54 ? 10.07 -3.971 7.66 1 96 54 TYR B CA 1
ATOM 1463 C C . TYR B 1 54 ? 8.727 -3.672 7.016 1 96 54 TYR B C 1
ATOM 1465 O O . TYR B 1 54 ? 7.797 -4.48 7.098 1 96 54 TYR B O 1
ATOM 1473 N N . VAL B 1 55 ? 8.633 -2.463 6.328 1 96.75 55 VAL B N 1
ATOM 1474 C CA . VAL B 1 55 ? 7.297 -2.033 5.914 1 96.75 55 VAL B CA 1
ATOM 1475 C C . VAL B 1 55 ? 7.344 -1.52 4.477 1 96.75 55 VAL B C 1
ATOM 1477 O O . VAL B 1 55 ? 6.441 -1.798 3.686 1 96.75 55 VAL B O 1
ATOM 1480 N N . ILE B 1 56 ? 8.328 -0.706 4.09 1 98.62 56 ILE B N 1
ATOM 1481 C CA . ILE B 1 56 ? 8.328 -0.018 2.803 1 98.62 56 ILE B CA 1
ATOM 1482 C C . ILE B 1 56 ? 9.594 -0.375 2.027 1 98.62 56 ILE B C 1
ATOM 1484 O O . ILE B 1 56 ? 10.688 -0.404 2.592 1 98.62 56 ILE B O 1
ATOM 1488 N N . GLU B 1 57 ? 9.445 -0.685 0.773 1 98.56 57 GLU B N 1
ATOM 1489 C CA . GLU B 1 57 ? 10.531 -0.684 -0.207 1 98.56 57 GLU B CA 1
ATOM 1490 C C . GLU B 1 57 ? 10.492 0.574 -1.07 1 98.56 57 GLU B C 1
ATOM 1492 O O . GLU B 1 57 ? 9.539 0.785 -1.826 1 98.56 57 GLU B O 1
ATOM 1497 N N . LEU B 1 58 ? 11.461 1.371 -0.953 1 98.81 58 LEU B N 1
ATOM 1498 C CA . LEU B 1 58 ? 11.555 2.604 -1.729 1 98.81 58 LEU B CA 1
ATOM 1499 C C . LEU B 1 58 ? 12.469 2.42 -2.936 1 98.81 58 LEU B C 1
ATOM 1501 O O . LEU B 1 58 ? 13.633 2.041 -2.785 1 98.81 58 LEU B O 1
ATOM 1505 N N . PHE B 1 59 ? 11.906 2.752 -4.145 1 98.44 59 PHE B N 1
ATOM 1506 C CA . PHE B 1 59 ? 12.664 2.561 -5.375 1 98.44 59 PHE B CA 1
ATOM 1507 C C . PHE B 1 59 ? 12.852 3.885 -6.105 1 98.44 59 PHE B C 1
ATOM 1509 O O . PHE B 1 59 ? 12.008 4.777 -6.012 1 98.44 59 PHE B O 1
ATOM 1516 N N . SER B 1 60 ? 13.852 3.928 -6.824 1 97.31 60 SER B N 1
ATOM 1517 C CA . SER B 1 60 ? 13.961 4.891 -7.914 1 97.31 60 SER B CA 1
ATOM 1518 C C . SER B 1 60 ? 14.141 4.184 -9.258 1 97.31 60 SER B C 1
ATOM 1520 O O . SER B 1 60 ? 14.648 3.061 -9.305 1 97.31 60 SER B O 1
ATOM 1522 N N . PHE B 1 61 ? 13.695 4.77 -10.305 1 95.56 61 PHE B N 1
ATOM 1523 C CA . PHE B 1 61 ? 13.961 4.379 -11.688 1 95.56 61 PHE B CA 1
ATOM 1524 C C . PHE B 1 61 ? 14.289 5.598 -12.539 1 95.56 61 PHE B C 1
ATOM 1526 O O . PHE B 1 61 ? 13.938 6.723 -12.188 1 95.56 61 PHE B O 1
ATOM 1533 N N . PRO B 1 62 ? 15 5.211 -13.617 1 94.25 62 PRO B N 1
ATOM 1534 C CA . PRO B 1 62 ? 15.25 6.336 -14.516 1 94.25 62 PRO B CA 1
ATOM 1535 C C . PRO B 1 62 ? 13.977 6.922 -15.102 1 94.25 62 PRO B C 1
ATOM 1537 O O . PRO B 1 62 ? 13.227 6.215 -15.781 1 94.25 62 PRO B O 1
ATOM 1540 N N . PHE B 1 63 ? 13.586 8.117 -14.859 1 91.69 63 PHE B N 1
ATOM 1541 C CA . PHE B 1 63 ? 12.547 8.969 -15.422 1 91.69 63 PHE B CA 1
ATOM 1542 C C . PHE B 1 63 ? 11.18 8.289 -15.328 1 91.69 63 PHE B C 1
ATOM 1544 O O . PHE B 1 63 ? 10.484 8.156 -16.344 1 91.69 63 PHE B O 1
ATOM 1551 N N . PRO B 1 64 ? 10.719 7.852 -14.211 1 96.38 64 PRO B N 1
ATOM 1552 C CA . PRO B 1 64 ? 9.352 7.328 -14.109 1 96.38 64 PRO B CA 1
ATOM 1553 C C . PRO B 1 64 ? 8.289 8.391 -14.398 1 96.38 64 PRO B C 1
ATOM 1555 O O . PRO B 1 64 ? 8.469 9.555 -14.031 1 96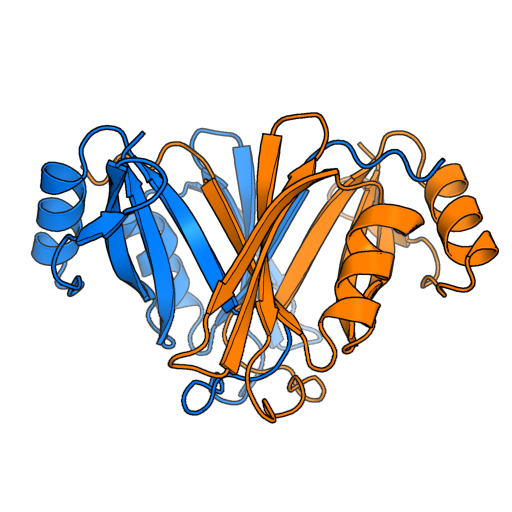.38 64 PRO B O 1
ATOM 1558 N N . PRO B 1 65 ? 7.238 7.965 -15.07 1 96.69 65 PRO B N 1
ATOM 1559 C CA . PRO B 1 65 ? 6.156 8.938 -15.234 1 96.69 65 PRO B CA 1
ATOM 1560 C C . PRO B 1 65 ? 5.582 9.414 -13.898 1 96.69 65 PRO B C 1
ATOM 1562 O O . PRO B 1 65 ? 5.691 8.711 -12.891 1 96.69 65 PRO B O 1
ATOM 1565 N N . GLU B 1 66 ? 4.977 10.586 -13.953 1 96.69 66 GLU B N 1
ATOM 1566 C CA . GLU B 1 66 ? 4.328 11.117 -12.758 1 96.69 66 GLU B CA 1
ATOM 1567 C C . GLU B 1 66 ? 3.152 10.242 -12.328 1 96.69 66 GLU B C 1
ATOM 1569 O O . GLU B 1 66 ? 2.502 9.617 -13.164 1 96.69 66 GLU B O 1
ATOM 1574 N N . ARG B 1 67 ? 2.85 10.242 -11.086 1 96.81 67 ARG B N 1
ATOM 1575 C CA . ARG B 1 67 ? 1.662 9.57 -10.578 1 96.81 67 ARG B CA 1
ATOM 1576 C C . ARG B 1 67 ? 0.396 10.133 -11.211 1 96.81 67 ARG B C 1
ATOM 1578 O O . ARG B 1 67 ? 0.181 11.352 -11.195 1 96.81 67 ARG B O 1
ATOM 1585 N N . PRO B 1 68 ? -0.469 9.258 -11.727 1 95.56 68 PRO B N 1
ATOM 1586 C CA . PRO B 1 68 ? -1.781 9.75 -12.156 1 95.56 68 PRO B CA 1
ATOM 1587 C C . PRO B 1 68 ? -2.705 10.062 -10.984 1 95.56 68 PRO B C 1
ATOM 1589 O O . PRO B 1 68 ? -3.059 9.172 -10.211 1 95.56 68 PRO B O 1
ATOM 1592 N N . SER B 1 69 ? -3.242 11.289 -10.898 1 93.69 69 SER B N 1
ATOM 1593 C CA . SER B 1 69 ? -3.973 11.68 -9.695 1 93.69 69 SER B CA 1
ATOM 1594 C C . SER B 1 69 ? -5.305 12.328 -10.047 1 93.69 69 SER B C 1
ATOM 1596 O O . SER B 1 69 ? -6.188 12.453 -9.195 1 93.69 69 SER B O 1
ATOM 1598 N N . ARG B 1 70 ? -5.453 12.773 -11.289 1 91.75 70 ARG B N 1
ATOM 1599 C CA . ARG B 1 70 ? -6.688 13.445 -11.68 1 91.75 70 ARG B CA 1
ATOM 1600 C C . ARG B 1 70 ? -7.098 13.047 -13.102 1 91.75 70 ARG B C 1
ATOM 1602 O O . ARG B 1 70 ? -6.723 13.719 -14.062 1 91.75 70 ARG B O 1
ATOM 1609 N N . PRO B 1 71 ? -7.867 12.18 -13.203 1 94.31 71 PRO B N 1
ATOM 1610 C CA . PRO B 1 71 ? -8.367 11.273 -12.164 1 94.31 71 PRO B CA 1
ATOM 1611 C C . PRO B 1 71 ? -7.328 10.242 -11.727 1 94.31 71 PRO B C 1
ATOM 1613 O O . PRO B 1 71 ? -6.309 10.062 -12.398 1 94.31 71 PRO B O 1
ATOM 1616 N N . GLU B 1 72 ? -7.5 9.633 -10.562 1 96.31 72 GLU B N 1
ATOM 1617 C CA . GLU B 1 72 ? -6.621 8.57 -10.086 1 96.31 72 GLU B CA 1
ATOM 1618 C C . GLU B 1 72 ? -6.824 7.293 -10.898 1 96.31 72 GLU B C 1
ATOM 1620 O O . GLU B 1 72 ? -7.953 6.949 -11.258 1 96.31 72 GLU B O 1
ATOM 1625 N N . ALA B 1 73 ? -5.773 6.629 -11.188 1 97.38 73 ALA B N 1
ATOM 1626 C CA . ALA B 1 73 ? -5.805 5.387 -11.953 1 97.38 73 ALA B CA 1
ATOM 1627 C C . ALA B 1 73 ? -6.152 4.199 -11.062 1 97.38 73 ALA B C 1
ATOM 1629 O O . ALA B 1 73 ? -6.066 4.289 -9.836 1 97.38 73 ALA B O 1
ATOM 1630 N N . CYS B 1 74 ? -6.551 3.066 -11.711 1 98 74 CYS B N 1
ATOM 1631 C CA . CYS B 1 74 ? -6.688 1.796 -11.008 1 98 74 CYS B CA 1
ATOM 1632 C C . CYS B 1 74 ? -5.371 1.391 -10.359 1 98 74 CYS B C 1
ATOM 1634 O O . CYS B 1 74 ? -4.301 1.813 -10.797 1 98 74 CYS B O 1
ATOM 1636 N N . GLY B 1 75 ? -5.504 0.497 -9.344 1 98.06 75 GLY B N 1
ATOM 1637 C CA . GLY B 1 75 ? -4.332 0.097 -8.578 1 98.06 75 GLY B CA 1
ATOM 1638 C C . GLY B 1 75 ? -4.297 0.693 -7.188 1 98.06 75 GLY B C 1
ATOM 1639 O O . GLY B 1 75 ? -5.344 1.008 -6.613 1 98.06 75 GLY B O 1
ATOM 1640 N N . LEU B 1 76 ? -3.121 0.753 -6.684 1 98.56 76 LEU B N 1
ATOM 1641 C CA . LEU B 1 76 ? -2.967 1.261 -5.324 1 98.56 76 LEU B CA 1
ATOM 1642 C C . LEU B 1 76 ? -3.248 2.758 -5.27 1 98.56 76 LEU B C 1
ATOM 1644 O O . LEU B 1 76 ? -2.695 3.529 -6.059 1 98.56 76 LEU B O 1
ATOM 1648 N N . ARG B 1 77 ? -4.043 3.146 -4.297 1 98.56 77 ARG B N 1
ATOM 1649 C CA . ARG B 1 77 ? -4.512 4.523 -4.191 1 98.56 77 ARG B CA 1
ATOM 1650 C C . ARG B 1 77 ? -3.756 5.277 -3.102 1 98.56 77 ARG B C 1
ATOM 1652 O O . ARG B 1 77 ? -2.863 6.074 -3.395 1 98.56 77 ARG B O 1
ATOM 1659 N N . HIS B 1 78 ? -4.055 5.027 -1.846 1 98.81 78 HIS B N 1
ATOM 1660 C CA . HIS B 1 78 ? -3.387 5.707 -0.74 1 98.81 78 HIS B CA 1
ATOM 1661 C C . HIS B 1 78 ? -2.938 4.711 0.325 1 98.81 78 HIS B C 1
ATOM 1663 O O . HIS B 1 78 ? -3.324 3.539 0.288 1 98.81 78 HIS B O 1
ATOM 1669 N N . LEU B 1 79 ? -2.064 5.168 1.139 1 98.81 79 LEU B N 1
ATOM 1670 C CA . LEU B 1 79 ? -1.508 4.422 2.262 1 98.81 79 LEU B CA 1
ATOM 1671 C C . LEU B 1 79 ? -1.801 5.129 3.582 1 98.81 79 LEU B C 1
ATOM 1673 O O . LEU B 1 79 ? -1.558 6.332 3.715 1 98.81 79 LEU B O 1
ATOM 1677 N N . ALA B 1 80 ? -2.361 4.414 4.516 1 98.81 80 ALA B N 1
ATOM 1678 C CA . ALA B 1 80 ? -2.762 5.012 5.789 1 98.81 80 ALA B CA 1
ATOM 1679 C C . ALA B 1 80 ? -1.928 4.457 6.941 1 98.81 80 ALA B C 1
ATOM 1681 O O . ALA B 1 80 ? -1.675 3.254 7.008 1 98.81 80 ALA B O 1
ATOM 1682 N N . PHE B 1 81 ? -1.535 5.305 7.812 1 98.75 81 PHE B N 1
ATOM 1683 C CA . PHE B 1 81 ? -0.848 4.941 9.047 1 98.75 81 PHE B CA 1
ATOM 1684 C C . PHE B 1 81 ? -1.684 5.324 10.266 1 98.75 81 PHE B C 1
ATOM 1686 O O . PHE B 1 81 ? -2.414 6.316 10.234 1 98.75 81 PHE B O 1
ATOM 1693 N N . SER B 1 82 ? -1.548 4.559 11.297 1 98.56 82 SER B N 1
ATOM 1694 C CA . SER B 1 82 ? -2.229 4.918 12.531 1 98.56 82 SER B CA 1
ATOM 1695 C C . SER B 1 82 ? -1.325 5.746 13.438 1 98.56 82 SER B C 1
ATOM 1697 O O . SER B 1 82 ? -0.103 5.582 13.43 1 98.56 82 SER B O 1
ATOM 1699 N N . VAL B 1 83 ? -1.903 6.629 14.211 1 98.62 83 VAL B N 1
ATOM 1700 C CA . VAL B 1 83 ? -1.217 7.43 15.219 1 98.62 83 VAL B CA 1
ATOM 1701 C C . VAL B 1 83 ? -2.051 7.473 16.5 1 98.62 83 VAL B C 1
ATOM 1703 O O . VAL B 1 83 ? -3.27 7.285 16.453 1 98.62 83 VAL B O 1
ATOM 1706 N N . ASP B 1 84 ? -1.396 7.734 17.641 1 98.06 84 ASP B N 1
ATOM 1707 C CA . ASP B 1 84 ? -2.107 7.875 18.922 1 98.06 84 ASP B CA 1
ATOM 1708 C C . ASP B 1 84 ? -2.695 9.281 19.062 1 98.06 84 ASP B C 1
ATOM 1710 O O . ASP B 1 84 ? -3.742 9.453 19.688 1 98.06 84 ASP B O 1
ATOM 1714 N N . ASP B 1 85 ? -2.082 10.273 18.594 1 98.12 85 ASP B N 1
ATOM 1715 C CA . ASP B 1 85 ? -2.434 11.688 18.734 1 98.12 85 ASP B CA 1
ATOM 1716 C C . ASP B 1 85 ? -2.307 12.414 17.391 1 98.12 85 ASP B C 1
ATOM 1718 O O . ASP B 1 85 ? -1.217 12.859 17.031 1 98.12 85 ASP B O 1
ATOM 1722 N N . ILE B 1 86 ? -3.418 12.641 16.75 1 98.5 86 ILE B N 1
ATOM 1723 C CA . ILE B 1 86 ? -3.398 13.172 15.391 1 98.5 86 ILE B CA 1
ATOM 1724 C C . ILE B 1 86 ? -3.027 14.648 15.414 1 98.5 86 ILE B C 1
ATOM 1726 O O . ILE B 1 86 ? -2.383 15.156 14.492 1 98.5 86 ILE B O 1
ATOM 1730 N N . ASP B 1 87 ? -3.416 15.391 16.438 1 98.44 87 ASP B N 1
ATOM 1731 C CA . ASP B 1 87 ? -3.041 16.797 16.547 1 98.44 87 ASP B CA 1
ATOM 1732 C C . ASP B 1 87 ? -1.524 16.953 16.625 1 98.44 87 ASP B C 1
ATOM 1734 O O . ASP B 1 87 ? -0.951 17.812 15.938 1 98.44 87 ASP B O 1
ATOM 1738 N N . ALA B 1 88 ? -0.905 16.156 17.422 1 98.44 88 ALA B N 1
ATOM 1739 C CA . ALA B 1 88 ? 0.55 16.188 17.547 1 98.44 88 ALA B CA 1
ATOM 1740 C C . ALA B 1 88 ? 1.224 15.812 16.234 1 98.44 88 ALA B C 1
ATOM 1742 O O . ALA B 1 88 ? 2.232 16.406 15.852 1 98.44 88 ALA B O 1
ATOM 1743 N N . ALA B 1 89 ? 0.698 14.797 15.602 1 98.56 89 ALA B N 1
ATOM 1744 C CA . ALA B 1 89 ? 1.259 14.344 14.336 1 98.56 89 ALA B CA 1
ATOM 1745 C C . ALA B 1 89 ? 1.183 15.445 13.281 1 98.56 89 ALA B C 1
ATOM 1747 O O . ALA B 1 89 ? 2.164 15.719 12.578 1 98.56 89 ALA B O 1
ATOM 1748 N N . VAL B 1 90 ? 0.044 16.094 13.133 1 98.56 90 VAL B N 1
ATOM 1749 C CA . VAL B 1 90 ? -0.157 17.156 12.164 1 98.56 90 VAL B CA 1
ATOM 1750 C C . VAL B 1 90 ? 0.787 18.312 12.46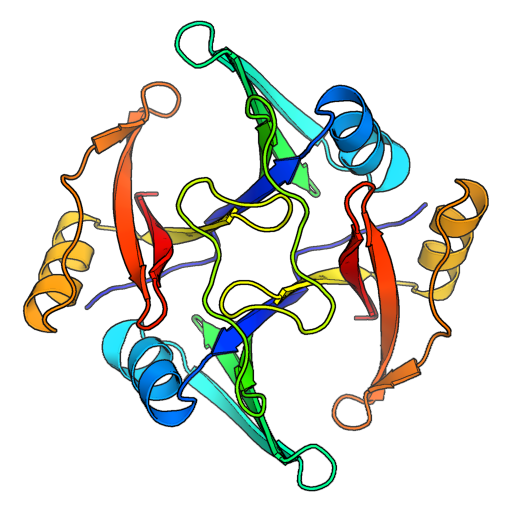9 1 98.56 90 VAL B C 1
ATOM 1752 O O . VAL B 1 90 ? 1.405 18.875 11.562 1 98.56 90 VAL B O 1
ATOM 1755 N N . ALA B 1 91 ? 0.85 18.672 13.727 1 98.5 91 ALA B N 1
ATOM 1756 C CA . ALA B 1 91 ? 1.761 19.75 14.125 1 98.5 91 ALA B CA 1
ATOM 1757 C C . ALA B 1 91 ? 3.191 19.438 13.695 1 98.5 91 ALA B C 1
ATOM 1759 O O . ALA B 1 91 ? 3.904 20.312 13.203 1 98.5 91 ALA B O 1
ATOM 1760 N N . HIS B 1 92 ? 3.586 18.219 13.914 1 98.56 92 HIS B N 1
ATOM 1761 C CA . HIS B 1 92 ? 4.918 17.781 13.516 1 98.56 92 HIS B CA 1
ATOM 1762 C C . HIS B 1 92 ? 5.117 17.938 12.008 1 98.56 92 HIS B C 1
ATOM 1764 O O . HIS B 1 92 ? 6.117 18.516 11.562 1 98.56 92 HIS B O 1
ATOM 1770 N N . LEU B 1 93 ? 4.219 17.375 11.195 1 98.69 93 LEU B N 1
ATOM 1771 C CA . LEU B 1 93 ? 4.312 17.453 9.742 1 98.69 93 LEU B CA 1
ATOM 1772 C C . LEU B 1 93 ? 4.375 18.906 9.273 1 98.69 93 LEU B C 1
ATOM 1774 O O . LEU B 1 93 ? 5.211 19.25 8.438 1 98.69 93 LEU B O 1
ATOM 1778 N N . GLU B 1 94 ? 3.545 19.734 9.82 1 98.19 94 GLU B N 1
ATOM 1779 C CA . GLU B 1 94 ? 3.5 21.141 9.43 1 98.19 94 GLU B CA 1
ATOM 1780 C C . GLU B 1 94 ? 4.793 21.859 9.805 1 98.19 94 GLU B C 1
ATOM 1782 O O . GLU B 1 94 ? 5.246 22.75 9.078 1 98.19 94 GLU B O 1
ATOM 1787 N N . SER B 1 95 ? 5.344 21.5 10.953 1 98.19 95 SER B N 1
ATOM 1788 C CA . SER B 1 95 ? 6.613 22.094 11.367 1 98.19 95 SER B CA 1
ATOM 1789 C C . SER B 1 95 ? 7.734 21.719 10.398 1 98.19 95 SER B C 1
ATOM 1791 O O . SER B 1 95 ? 8.789 22.359 10.383 1 98.19 95 SER B O 1
ATOM 1793 N N . HIS B 1 96 ? 7.566 20.688 9.641 1 98.25 96 HIS B N 1
ATOM 1794 C CA . HIS B 1 96 ? 8.516 20.281 8.617 1 98.25 96 HIS B CA 1
ATOM 1795 C C . HIS B 1 96 ? 8.047 20.688 7.223 1 98.25 96 HIS B C 1
ATOM 1797 O O . HIS B 1 96 ? 8.508 20.141 6.219 1 98.25 96 HIS B O 1
ATOM 1803 N N . ASN B 1 97 ? 7.023 21.5 7.172 1 97.94 97 ASN B N 1
ATOM 1804 C CA . ASN B 1 97 ? 6.5 22.094 5.953 1 97.94 97 ASN B CA 1
ATOM 1805 C C . ASN B 1 97 ? 5.742 21.078 5.105 1 97.94 97 ASN B C 1
ATOM 1807 O O . ASN B 1 97 ? 5.785 21.141 3.875 1 97.94 97 ASN B O 1
ATOM 1811 N N . VAL B 1 98 ? 5.27 20.141 5.691 1 98.38 98 VAL B N 1
ATOM 1812 C CA . VAL B 1 98 ? 4.348 19.219 5.039 1 98.38 98 VAL B CA 1
ATOM 1813 C C . VAL B 1 98 ? 2.908 19.609 5.355 1 98.38 98 VAL B C 1
ATOM 1815 O O . VAL B 1 98 ? 2.467 19.5 6.504 1 98.38 98 VAL B O 1
ATOM 1818 N N . LYS B 1 99 ? 2.215 20.031 4.367 1 98.25 99 LYS B N 1
ATOM 1819 C CA . LYS B 1 99 ? 0.845 20.5 4.562 1 98.25 99 LYS B CA 1
ATOM 1820 C C . LYS B 1 99 ? -0.117 19.328 4.719 1 98.25 99 LYS B C 1
ATOM 1822 O O . LYS B 1 99 ? -0.063 18.359 3.949 1 98.25 99 LYS B O 1
ATOM 1827 N N . CYS B 1 100 ? -1.005 19.438 5.68 1 98.69 100 CYS B N 1
ATOM 1828 C CA . CYS B 1 100 ? -2.049 18.453 5.898 1 98.69 100 CYS B CA 1
ATOM 1829 C C . CYS B 1 100 ? -3.424 19.016 5.574 1 98.69 100 CYS B C 1
ATOM 1831 O O . CYS B 1 100 ? -3.658 20.219 5.738 1 98.69 100 CYS B O 1
ATOM 1833 N N . GLU B 1 101 ? -4.297 18.188 5.148 1 98.75 101 GLU B N 1
ATOM 1834 C CA . GLU B 1 101 ? -5.699 18.578 5.035 1 98.75 101 GLU B CA 1
ATOM 1835 C C . GLU B 1 101 ? -6.328 18.797 6.41 1 98.75 101 GLU B C 1
ATOM 1837 O O . GLU B 1 101 ? -5.742 18.406 7.43 1 98.75 101 GLU B O 1
ATOM 1842 N N . THR B 1 102 ? -7.504 19.422 6.344 1 98.62 102 THR B N 1
ATOM 1843 C CA . THR B 1 102 ? -8.242 19.562 7.598 1 98.62 102 THR B CA 1
ATOM 1844 C C . THR B 1 102 ? -8.547 18.203 8.203 1 98.62 102 THR B C 1
ATOM 1846 O O . THR B 1 102 ? -8.922 17.266 7.492 1 98.62 102 THR B O 1
ATOM 1849 N N . ILE B 1 103 ? -8.336 18.156 9.516 1 98.75 103 ILE B N 1
ATOM 1850 C CA . ILE B 1 103 ? -8.695 16.938 10.211 1 98.75 103 ILE B CA 1
ATOM 1851 C C . ILE B 1 103 ? -10.203 16.719 10.125 1 98.75 103 ILE B C 1
ATOM 1853 O O . ILE B 1 103 ? -10.984 17.641 10.367 1 98.75 103 ILE B O 1
ATOM 1857 N N . ARG B 1 104 ? -10.539 15.523 9.805 1 98.56 104 ARG B N 1
ATOM 1858 C CA . ARG B 1 104 ? -11.945 15.133 9.719 1 98.56 104 ARG B CA 1
ATOM 1859 C C . ARG B 1 104 ? -12.25 13.961 10.641 1 98.56 104 ARG B C 1
ATOM 1861 O O . ARG B 1 104 ? -11.336 13.352 11.195 1 98.56 104 ARG B O 1
ATOM 1868 N N . VAL B 1 105 ? -13.547 13.742 10.797 1 98.25 105 VAL B N 1
ATOM 1869 C CA . VAL B 1 105 ? -14.016 12.594 11.57 1 98.25 105 VAL B CA 1
ATOM 1870 C C . VAL B 1 105 ? -14.695 11.586 10.641 1 98.25 105 VAL B C 1
ATOM 1872 O O . VAL B 1 105 ? -15.594 11.945 9.875 1 98.25 105 VAL B O 1
ATOM 1875 N N . ASP B 1 106 ? -14.172 10.359 10.641 1 95.31 106 ASP B N 1
ATOM 1876 C CA . ASP B 1 106 ? -14.812 9.289 9.891 1 95.31 106 ASP B CA 1
ATOM 1877 C C . ASP B 1 106 ? -16.219 9.008 10.422 1 95.31 106 ASP B C 1
ATOM 1879 O O . ASP B 1 106 ? -16.391 8.68 11.602 1 95.31 106 ASP B O 1
ATOM 1883 N N . PRO B 1 107 ? -17.203 9.133 9.617 1 91 107 PRO B N 1
ATOM 1884 C CA . PRO B 1 107 ? -18.562 9.023 10.133 1 91 107 PRO B CA 1
ATOM 1885 C C . PRO B 1 107 ? -18.922 7.605 10.586 1 91 107 PRO B C 1
ATOM 1887 O O . PRO B 1 107 ? -19.875 7.41 11.344 1 91 107 PRO B O 1
ATOM 1890 N N . TYR B 1 108 ? -18.219 6.66 10.148 1 88.5 108 TYR B N 1
ATOM 1891 C CA . TYR B 1 108 ? -18.531 5.277 10.484 1 88.5 108 TYR B CA 1
ATOM 1892 C C . TYR B 1 108 ? -17.781 4.844 11.742 1 88.5 108 TYR B C 1
ATOM 1894 O O . TYR B 1 108 ? -18.359 4.195 12.625 1 88.5 108 TYR B O 1
ATOM 1902 N N . THR B 1 109 ? -16.531 5.207 11.867 1 92.38 109 THR B N 1
ATOM 1903 C CA . THR B 1 109 ? -15.719 4.75 12.984 1 92.38 109 THR B CA 1
ATOM 1904 C C . THR B 1 109 ? -15.633 5.816 14.07 1 92.38 109 THR B C 1
ATOM 1906 O O . THR B 1 109 ? -15.227 5.535 15.203 1 92.38 109 THR B O 1
ATOM 1909 N N . GLN B 1 110 ? -15.914 7.031 13.727 1 96.25 110 GLN B N 1
ATOM 1910 C CA . GLN B 1 110 ? -15.867 8.195 14.594 1 96.25 110 GLN B CA 1
ATOM 1911 C C . GLN B 1 110 ? -14.43 8.578 14.938 1 96.25 110 GLN B C 1
ATOM 1913 O O . GLN B 1 110 ? -14.195 9.398 15.828 1 96.25 110 GLN B O 1
ATOM 1918 N N . LYS B 1 111 ? -13.5 7.973 14.344 1 97.81 111 LYS B N 1
ATOM 1919 C CA . LYS B 1 111 ? -12.094 8.305 14.531 1 97.81 111 LYS B CA 1
ATOM 1920 C C . LYS B 1 111 ? -11.688 9.484 13.648 1 97.81 111 LYS B C 1
ATOM 1922 O O . LYS B 1 111 ? -12.266 9.703 12.578 1 97.81 111 LYS B O 1
ATOM 1927 N N . ARG B 1 112 ? -10.734 10.195 14.102 1 98.69 112 ARG B N 1
ATOM 1928 C CA . ARG B 1 112 ? -10.227 11.352 13.367 1 98.69 112 ARG B CA 1
ATOM 1929 C C . ARG B 1 112 ? -9.172 10.93 12.352 1 98.69 112 ARG B C 1
ATOM 1931 O O . ARG B 1 112 ? -8.391 10.008 12.609 1 98.69 112 ARG B O 1
ATOM 1938 N N . PHE B 1 113 ? -9.164 11.57 11.234 1 98.81 113 PHE B N 1
ATOM 1939 C CA . PHE B 1 113 ? -8.18 11.266 10.203 1 98.81 113 PHE B CA 1
ATOM 1940 C C . PHE B 1 113 ? -7.863 12.5 9.367 1 98.81 113 PHE B C 1
ATOM 1942 O O . PHE B 1 113 ? -8.609 13.477 9.391 1 98.81 113 PHE B O 1
ATOM 1949 N N . THR B 1 114 ? -6.781 12.523 8.688 1 98.88 114 THR B N 1
ATOM 1950 C CA . THR B 1 114 ? -6.395 13.562 7.742 1 98.88 114 THR B CA 1
ATOM 1951 C C . THR B 1 114 ? -5.496 12.992 6.648 1 98.88 114 THR B C 1
ATOM 1953 O O . THR B 1 114 ? -5.047 11.852 6.738 1 98.88 114 THR B O 1
ATOM 1956 N N . PHE B 1 115 ? -5.285 13.781 5.617 1 98.81 115 PHE B N 1
ATOM 1957 C CA . PHE B 1 115 ? -4.418 13.383 4.516 1 98.81 115 PHE B CA 1
ATOM 1958 C C . PHE B 1 115 ? -3.283 14.383 4.332 1 98.81 115 PHE B C 1
ATOM 1960 O O . PHE B 1 115 ? -3.434 15.562 4.645 1 98.81 115 PHE B O 1
ATOM 1967 N N . PHE B 1 116 ? -2.223 13.914 3.844 1 98.75 116 PHE B N 1
ATOM 1968 C CA . PHE B 1 116 ? -1.094 14.68 3.326 1 98.75 116 PHE B CA 1
ATOM 1969 C C . PHE B 1 116 ? -0.411 13.93 2.186 1 98.75 116 PHE B C 1
ATOM 1971 O O . PHE B 1 116 ? -0.854 12.852 1.793 1 98.75 116 PHE B O 1
ATOM 1978 N N . ASN B 1 117 ? 0.594 14.578 1.583 1 98.69 117 ASN B N 1
ATOM 1979 C CA . ASN B 1 117 ? 1.212 13.953 0.417 1 98.69 117 ASN B CA 1
ATOM 1980 C C . ASN B 1 117 ? 2.711 13.75 0.619 1 98.69 117 ASN B C 1
ATOM 1982 O O . ASN B 1 117 ? 3.375 14.578 1.25 1 98.69 117 ASN B O 1
ATOM 1986 N N . ASP B 1 118 ? 3.172 12.664 0.074 1 98.69 118 ASP B N 1
ATOM 1987 C CA . ASP B 1 118 ? 4.625 12.547 -0.001 1 98.69 118 ASP B CA 1
ATOM 1988 C C . ASP B 1 118 ? 5.191 13.406 -1.127 1 98.69 118 ASP B C 1
ATOM 1990 O O . ASP B 1 118 ? 4.441 14.086 -1.832 1 98.69 118 ASP B O 1
ATOM 1994 N N . PRO B 1 119 ? 6.488 13.453 -1.371 1 98.25 119 PRO B N 1
ATOM 1995 C CA . PRO B 1 119 ? 7.105 14.398 -2.305 1 98.25 119 PRO B CA 1
ATOM 1996 C C . PRO B 1 119 ? 6.59 14.234 -3.732 1 98.25 119 PRO B C 1
ATOM 1998 O O . PRO B 1 119 ? 6.633 15.188 -4.52 1 98.25 119 PRO B O 1
ATOM 2001 N N . ASP B 1 120 ? 6.113 13.047 -4.121 1 98.12 120 ASP B N 1
ATOM 2002 C CA . ASP B 1 120 ? 5.641 12.797 -5.48 1 98.12 120 ASP B CA 1
ATOM 2003 C C . ASP B 1 120 ? 4.117 12.852 -5.551 1 98.12 120 ASP B C 1
ATOM 2005 O O . ASP B 1 120 ? 3.523 12.445 -6.551 1 98.12 120 ASP B O 1
ATOM 2009 N N . GLY B 1 121 ? 3.531 13.273 -4.496 1 98 121 GLY B N 1
ATOM 2010 C CA . GLY B 1 121 ? 2.096 13.516 -4.523 1 98 121 GLY B CA 1
ATOM 2011 C C . GLY B 1 121 ? 1.28 12.305 -4.098 1 98 121 GLY B C 1
ATOM 2012 O O . GLY B 1 121 ? 0.049 12.328 -4.164 1 98 121 GLY B O 1
ATOM 2013 N N . LEU B 1 122 ? 1.905 11.227 -3.693 1 98.5 122 LEU B N 1
ATOM 2014 C CA . LEU B 1 122 ? 1.174 10.078 -3.176 1 98.5 122 LEU B CA 1
ATOM 2015 C C . LEU B 1 122 ? 0.391 10.445 -1.922 1 98.5 122 LEU B C 1
ATOM 2017 O O . LEU B 1 122 ? 0.976 10.883 -0.927 1 98.5 122 LEU B O 1
ATOM 2021 N N . PRO B 1 123 ? -0.956 10.25 -1.923 1 98.75 123 PRO B N 1
ATOM 2022 C CA . PRO B 1 123 ? -1.703 10.531 -0.696 1 98.75 123 PRO B CA 1
ATOM 2023 C C . PRO B 1 123 ? -1.372 9.562 0.438 1 98.75 123 PRO B C 1
ATOM 2025 O O . PRO B 1 123 ? -1.409 8.352 0.245 1 98.75 123 PRO B O 1
ATOM 2028 N N . LEU B 1 124 ? -1.009 10.094 1.491 1 98.88 124 LEU B N 1
ATOM 2029 C CA . LEU B 1 124 ? -0.849 9.391 2.758 1 98.88 124 LEU B CA 1
ATOM 2030 C C . LEU B 1 124 ? -1.894 9.844 3.771 1 98.88 124 LEU B C 1
ATOM 2032 O O . LEU B 1 124 ? -2.246 11.023 3.816 1 98.88 124 LEU B O 1
ATOM 2036 N N . GLU B 1 125 ? -2.33 8.906 4.523 1 98.88 125 GLU B N 1
ATOM 2037 C CA . GLU B 1 125 ? -3.387 9.172 5.496 1 98.88 125 GLU B CA 1
ATOM 2038 C C . GLU B 1 125 ? -2.904 8.906 6.918 1 98.88 125 GLU B C 1
ATOM 2040 O O . GLU B 1 125 ? -2.186 7.934 7.168 1 98.88 125 GLU B O 1
ATOM 2045 N N . LEU B 1 126 ? -3.207 9.789 7.812 1 98.81 126 LEU B N 1
ATOM 2046 C CA . LEU B 1 126 ? -3.102 9.523 9.242 1 98.81 126 LEU B CA 1
ATOM 2047 C C . LEU B 1 126 ? -4.465 9.188 9.836 1 98.81 126 LEU B C 1
ATOM 2049 O O . LEU B 1 126 ? -5.445 9.898 9.594 1 98.81 126 LEU B O 1
ATOM 2053 N N . TYR B 1 127 ? -4.531 8.133 10.516 1 98.75 127 TYR B N 1
ATOM 2054 C CA . TYR B 1 127 ? -5.746 7.672 11.172 1 98.75 127 TYR B CA 1
ATOM 2055 C C . TYR B 1 127 ? -5.52 7.496 12.672 1 98.75 127 TYR B C 1
ATOM 2057 O O . TYR B 1 127 ? -4.656 6.723 13.086 1 98.75 127 TYR B O 1
ATOM 2065 N N . GLU B 1 128 ? -6.312 8.234 13.461 1 98.25 128 GLU B N 1
ATOM 2066 C CA . GLU B 1 128 ? -6.105 8.211 14.906 1 98.25 128 GLU B CA 1
ATOM 2067 C C . GLU B 1 128 ? -6.707 6.949 15.523 1 98.25 128 GLU B C 1
ATOM 2069 O O . GLU B 1 128 ? -7.844 6.586 15.219 1 98.25 128 GLU B O 1
ATOM 2074 N N . GLN B 1 129 ? -5.902 6.145 16.281 1 93.25 129 GLN B N 1
ATOM 2075 C CA . GLN B 1 129 ? -6.379 4.934 16.938 1 93.25 129 GLN B CA 1
ATOM 2076 C C . GLN B 1 129 ? -7.094 5.27 18.25 1 93.25 129 GLN B C 1
ATOM 2078 O O . GLN B 1 129 ? -6.793 6.281 18.875 1 93.25 129 GLN B O 1
#

InterPro domains:
  IPR004360 Glyoxalase/fosfomycin resistance/dioxygenase domain [PF00903] (7-126)
  IPR029068 Glyoxalase/Bleomycin resistance protein/Dihydroxybiphenyl dioxygenase [G3DSA:3.10.180.10] (9-128)
  IPR029068 Glyoxalase/Bleomycin resistance protein/Dihydroxybiphenyl dioxygenase [SSF54593] (3-128)
  IPR037478 YwkD-like domain [NF008551] (1-129)
  IPR037478 YwkD-like domain [NF050075] (4-128)
  IPR037478 YwkD-like domain [cd08352] (5-128)
  IPR037523 Vicinal oxygen chelate (VOC), core domain [PS51819] (6-129)
  IPR051332 Fosfomycin Resistance Enzymes [PTHR36113] (6-128)

Nearest PDB structures (foldseek):
  3l7t-assembly2_C  TM=9.421E-01  e=1.325E-15  Streptococcus mutans
  2p25-assembly1_A-2  TM=9.491E-01  e=2.195E-15  Enterococcus faecalis V583
  3e5d-assembly1_A-2  TM=8.626E-01  e=6.358E-09  Listeria monocytogenes serotype 4b str. F2365
  5umq-assembly1_A  TM=7.906E-01  e=1.355E-08  Streptomyces sp. CB03234
  3itw-assembly1_B-2  TM=6.668E-01  e=6.135E-06  Micromonospora sp. ML1

Foldseek 3Di:
DPDDDDQQEEEDEDADQVQLCCCCCVQVNWDFPDWDQDPVFRKIWTFTADPPGTYYIYMYGDPDDAQDVVPHDPDDAAEEDEDADVVVSQVSCVVVPWHKDDWDADPVVRWIKIWTAGPRRRIYMYTYD/DPDDDDQQEEEDEDADQVQLCCCCCVQVNWDWPDWDQDPVFRKIWTFTHDPPGTYYIYMYGDPDDAQDVVPHDPDDAAEEDEDADVVVSQVSCVVVPWHKDDWDADPVVRWIKIWTAGPRRHIYMYTYD